Protein AF-A0A960UXA4-F1 (afdb_monomer_lite)

Sequence (296 aa):
YPNSVAMPAALREYILNETVVWIVPMVNPDGLHKFWYTSGYLGRKNANGVDLNRNYPFYWKSGNEMASSGSSSSYKYRGPEPASEPETKAMMQLAKEQRFLFSVSFHTYATRVLFPYTPDGAANPYPDPAVFLARRMAAPGTSYRTTRQYEAARKLYSVDGTDQDWLYHEFGTMAFIVEGSMSTPSYEDALKSVAGMRPVILEGLRAIKEGPRLRLRVEDARGGPLGNARITVLSRTSYEGEKWPVTDEFGEADLFLAPEEEVIGEIQAPGFETVRFRLECSSVCVRRFQLTPIPR

Foldseek 3Di:
DVQQDDQDPVLVCCCVPPHDDDDDPDLAVQLVCCCVPPHVVTRCAHPQQARQQQQADFCRPVVPVVAADCDSPDNRNRDPHRPPDPSNVVLVVVCVQPLAQEEEDEAEADLEKAADDQAPPDDAKPVHLLQVLRQQLQQQAAQPPPRDGYHYDNDPHRHHRGPRHCSCQERVHSYIYGYFNDDPDDPVNVVSSCSRNVSSVSRSSVDVQWAPKEKEFEAAPVRQGAWQWAKAQPLMDDDRNGRYHTHHNRNIDMHGDDAQDWGFMWIGGPQWDIDTDTDTGNTYDYDYHYTYGDDD

Radius of gyration: 20.31 Å; chains: 1; bounding box: 62×37×55 Å

Secondary structure (DSSP, 8-state):
-TTSPPPPHHHHHHHHHH------S-S-HHHHHHHHHT-TT--SS-TTS--GGG-SSTTTT-S-TTT-BS-TTSTTB--SSTT-SHHHHHHHHHHHHH--SEEEEEEESS-EEE-S--SSS----BS-HHHHHHHHHHTT-B-TTT-PBPEEES-SS---S-HHHHHHHHH--EEEEEEES-SS--HHHHHHHHHHHHHHHHHHHHHHHH-SEEEEEEEETTS-B-TT-EEEETTSB-SS-----B--TTSEEEEE--TT-EEEEEEE-TTBPPEEEEEE-SSEEEEEEEEPBPP-

pLDDT: mean 93.63, std 6.63, range [43.28, 98.88]

Structure (mmCIF, N/CA/C/O backbone):
data_AF-A0A960UXA4-F1
#
_entry.id   AF-A0A960UXA4-F1
#
loop_
_atom_site.group_PDB
_atom_site.id
_atom_site.type_symbol
_atom_site.label_atom_id
_atom_site.label_alt_id
_atom_site.label_comp_id
_atom_site.label_asym_id
_atom_site.label_entity_id
_atom_site.label_seq_id
_atom_site.pdbx_PDB_ins_code
_atom_site.Cartn_x
_atom_site.Cartn_y
_atom_site.Cartn_z
_atom_site.occupancy
_atom_site.B_iso_or_equiv
_atom_site.auth_seq_id
_atom_site.auth_comp_id
_atom_site.auth_asym_id
_atom_site.auth_atom_id
_atom_site.pdbx_PDB_model_num
ATOM 1 N N . TYR A 1 1 ? 23.722 -16.051 -2.317 1.00 50.47 1 TYR A N 1
ATOM 2 C CA . TYR A 1 1 ? 24.477 -14.783 -2.356 1.00 50.47 1 TYR A CA 1
ATOM 3 C C . TYR A 1 1 ? 25.091 -14.546 -0.990 1.00 50.47 1 TYR A C 1
ATOM 5 O O . TYR A 1 1 ? 24.332 -14.309 -0.059 1.00 50.47 1 TYR A O 1
ATOM 13 N N . PRO A 1 2 ? 26.420 -14.656 -0.851 1.00 43.28 2 PRO A N 1
ATOM 14 C CA . PRO A 1 2 ? 27.101 -14.701 0.450 1.00 43.28 2 PRO A CA 1
ATOM 15 C C . PRO A 1 2 ? 26.861 -13.477 1.351 1.00 43.28 2 PRO A C 1
ATOM 17 O O . PRO A 1 2 ? 26.934 -13.601 2.564 1.00 43.28 2 PRO A O 1
ATOM 20 N N . ASN A 1 3 ? 26.503 -12.327 0.765 1.00 54.41 3 ASN A N 1
ATOM 21 C CA . ASN A 1 3 ? 26.331 -11.056 1.484 1.00 54.41 3 ASN A CA 1
ATOM 22 C C . ASN A 1 3 ? 24.868 -10.619 1.641 1.00 54.41 3 ASN A C 1
ATOM 24 O O . ASN A 1 3 ? 24.602 -9.508 2.093 1.00 54.41 3 ASN A O 1
ATOM 28 N N . SER A 1 4 ? 23.897 -11.435 1.220 1.00 60.78 4 SER A N 1
ATOM 29 C CA . SER A 1 4 ? 22.498 -11.046 1.375 1.00 60.78 4 SER A CA 1
ATOM 30 C C . SER A 1 4 ? 22.086 -11.205 2.834 1.00 60.78 4 SER A C 1
ATOM 32 O O . SER A 1 4 ? 22.163 -12.321 3.348 1.00 60.78 4 SER A O 1
ATOM 34 N N . VAL A 1 5 ? 21.628 -10.121 3.470 1.00 73.81 5 VAL A N 1
ATOM 35 C CA . VAL A 1 5 ? 21.152 -10.142 4.860 1.00 73.81 5 VAL A CA 1
ATOM 36 C C . VAL A 1 5 ? 20.133 -11.267 5.025 1.00 73.81 5 VAL A C 1
ATOM 38 O O . VAL A 1 5 ? 19.099 -11.300 4.347 1.00 73.81 5 VAL A O 1
ATOM 41 N N . ALA A 1 6 ? 20.478 -12.233 5.874 1.00 82.81 6 ALA A N 1
ATOM 42 C CA . ALA A 1 6 ? 19.574 -13.304 6.243 1.00 82.81 6 ALA A CA 1
ATOM 43 C C . ALA A 1 6 ? 18.443 -12.724 7.093 1.00 82.81 6 ALA A C 1
ATOM 45 O O . ALA A 1 6 ? 18.651 -11.810 7.892 1.00 82.81 6 ALA A O 1
ATOM 46 N N . MET A 1 7 ? 17.240 -13.267 6.930 1.00 88.94 7 MET A N 1
ATOM 47 C CA . MET A 1 7 ? 16.129 -12.925 7.808 1.00 88.94 7 MET A CA 1
ATOM 48 C C . MET A 1 7 ? 16.478 -13.350 9.246 1.00 88.94 7 MET A C 1
ATOM 50 O O . MET A 1 7 ? 16.819 -14.520 9.450 1.00 88.94 7 MET A O 1
ATOM 54 N N . PRO A 1 8 ? 16.398 -12.445 10.241 1.00 90.38 8 PRO A N 1
ATOM 55 C CA . PRO A 1 8 ? 16.619 -12.806 11.639 1.00 90.38 8 PRO A CA 1
ATOM 56 C C . PRO A 1 8 ? 15.663 -13.918 12.087 1.00 90.38 8 PRO A C 1
ATOM 58 O O . PRO A 1 8 ? 14.491 -13.903 11.710 1.00 90.38 8 PRO A O 1
ATOM 61 N N . ALA A 1 9 ? 16.132 -14.849 12.925 1.00 92.81 9 ALA A N 1
ATOM 62 C CA . ALA A 1 9 ? 15.335 -16.002 13.363 1.00 92.81 9 ALA A CA 1
ATOM 63 C C . ALA A 1 9 ? 13.998 -15.591 14.006 1.00 92.81 9 ALA A C 1
ATOM 65 O O . ALA A 1 9 ? 12.956 -16.085 13.593 1.00 92.81 9 ALA A O 1
ATOM 66 N N . ALA A 1 10 ? 14.017 -14.602 14.905 1.00 92.69 10 ALA A N 1
ATOM 67 C CA . ALA A 1 10 ? 12.808 -14.088 15.551 1.00 92.69 10 ALA A CA 1
ATOM 68 C C . ALA A 1 10 ? 11.810 -13.442 14.569 1.00 92.69 10 ALA A C 1
ATOM 70 O O . ALA A 1 10 ? 10.603 -13.483 14.792 1.00 92.69 10 ALA A O 1
ATOM 71 N N . LEU A 1 11 ? 12.294 -12.832 13.478 1.00 94.56 11 LEU A N 1
ATOM 72 C CA . LEU A 1 11 ? 11.412 -12.293 12.437 1.00 94.56 11 LEU A CA 1
ATOM 73 C C . LEU A 1 11 ? 10.822 -13.425 11.590 1.00 94.56 11 LEU A C 1
ATOM 75 O O . LEU A 1 11 ? 9.640 -13.395 11.269 1.00 94.56 11 LEU A O 1
ATOM 79 N N . ARG A 1 12 ? 11.628 -14.442 11.270 1.00 94.50 12 ARG A N 1
ATOM 80 C CA . ARG A 1 12 ? 11.172 -15.639 10.558 1.00 94.50 12 ARG A CA 1
ATOM 81 C C . ARG A 1 12 ? 10.092 -16.382 11.343 1.00 94.50 12 ARG A C 1
ATOM 83 O O . ARG A 1 12 ? 9.083 -16.747 10.761 1.00 94.50 12 ARG A O 1
ATOM 90 N N . GLU A 1 13 ? 10.295 -16.595 12.639 1.00 95.69 13 GLU A N 1
ATOM 91 C CA . GLU A 1 13 ? 9.321 -17.256 13.515 1.00 95.69 13 GLU A CA 1
ATOM 92 C C . GLU A 1 13 ? 8.010 -16.474 13.589 1.00 95.69 13 GLU A C 1
ATOM 94 O O . GLU A 1 13 ? 6.950 -17.058 13.399 1.00 95.69 13 GLU A O 1
ATOM 99 N N . TYR A 1 14 ? 8.079 -15.151 13.753 1.00 94.25 14 TYR A N 1
ATOM 100 C CA . TYR A 1 14 ? 6.897 -14.289 13.711 1.00 94.25 14 TYR A CA 1
ATOM 101 C C . TYR A 1 14 ? 6.133 -14.399 12.383 1.00 94.25 14 TYR A C 1
ATOM 103 O O . TYR A 1 14 ? 4.913 -14.539 12.372 1.00 94.25 14 TYR A O 1
ATOM 111 N N . ILE A 1 15 ? 6.844 -14.373 11.253 1.00 94.06 15 ILE A N 1
ATOM 112 C CA . ILE A 1 15 ? 6.213 -14.485 9.933 1.00 94.06 15 ILE A CA 1
ATOM 113 C C . ILE A 1 15 ? 5.535 -15.848 9.759 1.00 94.06 15 ILE A C 1
ATOM 115 O O . ILE A 1 15 ? 4.434 -15.907 9.227 1.00 94.06 15 ILE A O 1
ATOM 119 N N . LEU A 1 16 ? 6.180 -16.933 10.192 1.00 94.50 16 LEU A N 1
ATOM 120 C CA . LEU A 1 16 ? 5.656 -18.287 10.004 1.00 94.50 16 LEU A CA 1
ATOM 121 C C . LEU A 1 16 ? 4.522 -18.640 10.973 1.00 94.50 16 LEU A C 1
ATOM 123 O O . LEU A 1 16 ? 3.649 -19.419 10.603 1.00 94.50 16 LEU A O 1
ATOM 127 N N . ASN A 1 17 ? 4.538 -18.092 12.191 1.00 95.81 17 ASN A N 1
ATOM 128 C CA . ASN A 1 17 ? 3.620 -18.501 13.257 1.00 95.81 17 ASN A CA 1
ATOM 129 C C . ASN A 1 17 ? 2.511 -17.479 13.550 1.00 95.81 17 ASN A C 1
ATOM 131 O O . ASN A 1 17 ? 1.472 -17.860 14.078 1.00 95.81 17 ASN A O 1
ATOM 135 N N . GLU A 1 18 ? 2.721 -16.194 13.249 1.00 93.44 18 GLU A N 1
ATOM 136 C CA . GLU A 1 18 ? 1.837 -15.100 13.693 1.00 93.44 18 GLU A CA 1
ATOM 137 C C . GLU A 1 18 ? 1.379 -14.172 12.557 1.00 93.44 18 GLU A C 1
ATOM 139 O O . GLU A 1 18 ? 0.670 -13.194 12.804 1.00 93.44 18 GLU A O 1
ATOM 144 N N . THR A 1 19 ? 1.782 -14.442 11.312 1.00 93.12 19 THR A N 1
ATOM 145 C CA . THR A 1 19 ? 1.469 -13.593 10.155 1.00 93.12 19 THR A CA 1
ATOM 146 C C . THR A 1 19 ? 0.878 -14.415 9.017 1.00 93.12 19 THR A C 1
ATOM 148 O O . THR A 1 19 ? 1.377 -15.485 8.685 1.00 93.12 19 THR A O 1
ATOM 151 N N . VAL A 1 20 ? -0.147 -13.877 8.356 1.00 94.25 20 VAL A N 1
ATOM 152 C CA . VAL A 1 20 ? -0.608 -14.390 7.062 1.00 94.25 20 VAL A CA 1
ATOM 153 C C . VAL A 1 20 ? 0.077 -13.587 5.962 1.00 94.25 20 VAL A C 1
ATOM 155 O O . VAL A 1 20 ? -0.058 -12.365 5.903 1.00 94.25 20 VAL A O 1
ATOM 158 N N . VAL A 1 21 ? 0.827 -14.266 5.093 1.00 95.19 21 VAL A N 1
ATOM 159 C CA . VAL A 1 21 ? 1.553 -13.629 3.987 1.00 95.19 21 VAL A CA 1
ATOM 160 C C . VAL A 1 21 ? 0.968 -14.073 2.657 1.00 95.19 21 VAL A C 1
ATOM 162 O O . VAL A 1 21 ? 0.991 -15.255 2.320 1.00 95.19 21 VAL A O 1
ATOM 165 N N . TRP A 1 22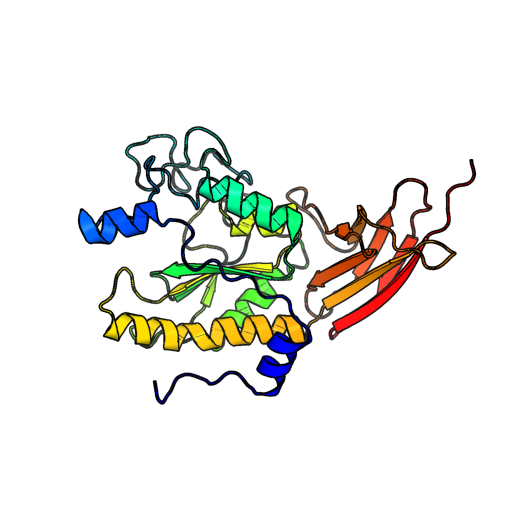 ? 0.513 -13.100 1.874 1.00 97.44 22 TRP A N 1
ATOM 166 C CA . TRP A 1 22 ? 0.088 -13.301 0.496 1.00 97.44 22 TRP A CA 1
ATOM 167 C C . TRP A 1 22 ? 1.203 -12.872 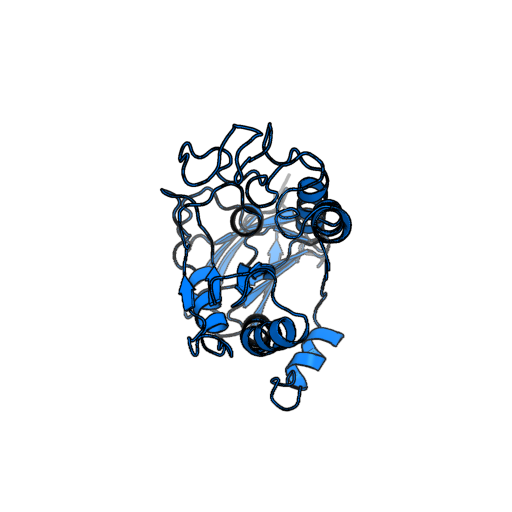-0.454 1.00 97.44 22 TRP A C 1
ATOM 169 O O . TRP A 1 22 ? 1.725 -11.764 -0.354 1.00 97.44 22 TRP A O 1
ATOM 179 N N . ILE A 1 23 ? 1.574 -13.756 -1.381 1.00 97.06 23 ILE A N 1
ATOM 180 C CA . ILE A 1 23 ? 2.577 -13.477 -2.411 1.00 97.06 23 ILE A CA 1
ATOM 181 C C . ILE A 1 23 ? 1.902 -13.644 -3.767 1.00 97.06 23 ILE A C 1
ATOM 183 O O . ILE A 1 23 ? 1.494 -14.747 -4.120 1.00 97.06 23 ILE A O 1
ATOM 187 N N . VAL A 1 24 ? 1.823 -12.555 -4.533 1.00 98.00 24 VAL A N 1
ATOM 188 C CA . VAL A 1 24 ? 1.403 -12.570 -5.939 1.00 98.00 24 VAL A CA 1
ATOM 189 C C . VAL A 1 24 ? 2.660 -12.371 -6.790 1.00 98.00 24 VAL A C 1
ATOM 191 O O . VAL A 1 24 ? 3.133 -11.242 -6.911 1.00 98.00 24 VAL A O 1
ATOM 194 N N . PRO A 1 25 ? 3.262 -13.442 -7.348 1.00 96.06 25 PRO A N 1
ATOM 195 C CA . PRO A 1 25 ? 4.574 -13.340 -7.992 1.00 96.06 25 PRO A CA 1
ATOM 196 C C . PRO A 1 25 ? 4.580 -12.453 -9.242 1.00 96.06 25 PRO A C 1
ATOM 198 O O . PRO A 1 25 ? 5.606 -11.871 -9.584 1.00 96.06 25 PRO A O 1
ATOM 201 N N . MET A 1 26 ? 3.446 -12.380 -9.941 1.00 96.75 26 MET A N 1
ATOM 202 C CA . MET A 1 26 ? 3.296 -11.626 -11.177 1.00 96.75 26 MET A CA 1
ATOM 203 C C . MET A 1 26 ? 1.841 -11.191 -11.350 1.00 96.75 26 MET A C 1
ATOM 205 O O . MET A 1 26 ? 0.973 -12.028 -11.579 1.00 96.75 26 MET A O 1
ATOM 209 N N . VAL A 1 27 ? 1.590 -9.883 -11.264 1.00 97.94 27 VAL A N 1
ATOM 210 C CA . VAL A 1 27 ? 0.258 -9.295 -11.499 1.00 97.94 27 VAL A CA 1
ATOM 211 C C . VAL A 1 27 ? -0.045 -9.190 -12.997 1.00 97.94 27 VAL A C 1
ATOM 213 O O . VAL A 1 27 ? -1.194 -9.338 -13.386 1.00 97.94 27 VAL A O 1
ATOM 216 N N . ASN A 1 28 ? 0.974 -8.982 -13.843 1.00 98.19 28 ASN A N 1
ATOM 217 C CA . ASN A 1 28 ? 0.826 -8.808 -15.294 1.00 98.19 28 ASN A CA 1
ATOM 218 C C . ASN A 1 28 ? 1.504 -9.951 -16.086 1.00 98.19 28 ASN A C 1
ATOM 220 O O . ASN A 1 28 ? 2.557 -9.735 -16.703 1.00 98.19 28 ASN A O 1
ATOM 224 N N . PRO A 1 29 ? 0.952 -11.181 -16.066 1.00 97.94 29 PRO A N 1
ATOM 225 C CA . PRO A 1 29 ? 1.539 -12.311 -16.786 1.00 97.94 29 PRO A CA 1
ATOM 226 C C . PRO A 1 29 ? 1.542 -12.103 -18.309 1.00 97.94 29 PRO A C 1
ATOM 228 O O . PRO A 1 29 ? 2.496 -12.505 -18.975 1.00 97.94 29 PRO A O 1
ATOM 231 N N . ASP A 1 30 ? 0.544 -11.409 -18.862 1.00 98.19 30 ASP A N 1
ATOM 232 C CA . ASP A 1 30 ? 0.450 -11.137 -20.302 1.00 98.19 30 ASP A CA 1
ATOM 233 C C . ASP A 1 30 ? 1.520 -10.145 -20.773 1.00 98.19 30 ASP A C 1
ATOM 235 O O . ASP A 1 30 ? 2.128 -10.311 -21.836 1.00 98.19 30 ASP A O 1
ATOM 239 N N . GLY A 1 31 ? 1.802 -9.125 -19.961 1.00 97.25 31 GLY A N 1
ATOM 240 C CA . GLY A 1 31 ? 2.926 -8.222 -20.174 1.00 97.25 31 GLY A CA 1
ATOM 241 C C . GLY A 1 31 ? 4.260 -8.965 -20.123 1.00 97.25 31 GLY A C 1
ATOM 242 O O . GLY A 1 31 ? 5.080 -8.809 -21.030 1.00 97.25 31 GLY A O 1
ATOM 243 N N . LEU A 1 32 ? 4.453 -9.837 -19.129 1.00 95.81 32 LEU A N 1
ATOM 244 C CA . LEU A 1 32 ? 5.651 -10.675 -19.033 1.00 95.81 32 LEU A CA 1
ATOM 245 C C . LEU A 1 32 ? 5.821 -11.567 -20.274 1.00 95.81 32 LEU A C 1
ATOM 247 O O . LEU A 1 32 ? 6.920 -11.666 -20.817 1.00 95.81 32 LEU A O 1
ATOM 251 N N . HIS A 1 33 ? 4.741 -12.178 -20.766 1.00 97.19 33 HIS A N 1
ATOM 252 C CA . HIS A 1 33 ? 4.768 -12.975 -21.991 1.00 97.19 33 HIS A CA 1
ATOM 253 C C . HIS A 1 33 ? 5.191 -12.131 -23.208 1.00 97.19 33 HIS A C 1
ATOM 255 O O . HIS A 1 33 ? 6.090 -12.525 -23.952 1.00 97.19 33 HIS A O 1
ATOM 261 N N . LYS A 1 34 ? 4.620 -10.930 -23.389 1.00 95.94 34 LYS A N 1
ATOM 262 C CA . LYS A 1 34 ? 5.028 -10.006 -24.468 1.00 95.94 34 LYS A CA 1
ATOM 263 C C . LYS A 1 34 ? 6.503 -9.597 -24.365 1.00 95.94 34 LYS A C 1
ATOM 265 O O . LYS A 1 34 ? 7.169 -9.487 -25.395 1.00 95.94 34 LYS A O 1
ATOM 270 N N . PHE A 1 35 ? 7.019 -9.393 -23.153 1.00 94.50 35 PHE A N 1
ATOM 271 C CA . PHE A 1 35 ? 8.434 -9.079 -22.935 1.00 94.50 35 PHE A CA 1
ATOM 272 C C . PHE A 1 35 ? 9.350 -10.192 -23.472 1.00 94.50 35 PHE A C 1
ATOM 274 O O . PHE A 1 35 ? 10.271 -9.913 -24.238 1.00 94.50 35 PHE A O 1
ATOM 281 N N . TRP A 1 36 ? 9.073 -11.454 -23.123 1.00 94.25 36 TRP A N 1
ATOM 282 C CA . TRP A 1 36 ? 9.929 -12.588 -23.496 1.00 94.25 36 TRP A CA 1
ATOM 283 C C . TRP A 1 36 ? 9.795 -13.023 -24.953 1.00 94.25 36 TRP A C 1
ATOM 285 O O . TRP A 1 36 ? 10.793 -13.379 -25.575 1.00 94.25 36 TRP A O 1
ATOM 295 N N . TYR A 1 37 ? 8.576 -13.010 -25.492 1.00 96.88 37 TYR A N 1
ATOM 296 C CA . TYR A 1 37 ? 8.277 -13.652 -26.776 1.00 96.88 37 TYR A CA 1
ATOM 297 C C . TYR A 1 37 ? 7.982 -12.669 -27.911 1.00 96.88 37 TYR A C 1
ATOM 299 O O . TYR A 1 37 ? 7.775 -13.090 -29.046 1.00 96.88 37 TYR A O 1
ATOM 307 N N . THR A 1 38 ? 7.944 -11.363 -27.637 1.00 95.44 38 THR A N 1
ATOM 308 C CA . THR A 1 38 ? 7.736 -10.339 -28.673 1.00 95.44 38 THR A CA 1
ATOM 309 C C . THR A 1 38 ? 8.866 -9.321 -28.691 1.00 95.44 38 THR A C 1
ATOM 311 O O . THR A 1 38 ? 9.511 -9.144 -29.721 1.00 95.44 38 THR A O 1
ATOM 314 N N . SER A 1 39 ? 9.113 -8.626 -27.579 1.00 92.69 39 SER A N 1
ATOM 315 C CA . SER A 1 39 ? 10.187 -7.634 -27.496 1.00 92.69 39 SER A CA 1
ATOM 316 C C . SER A 1 39 ? 10.477 -7.245 -26.052 1.00 92.69 39 SER A C 1
ATOM 318 O O . SER A 1 39 ? 9.558 -6.884 -25.319 1.00 92.69 39 SER A O 1
ATOM 320 N N . GLY A 1 40 ? 11.762 -7.170 -25.689 1.00 87.94 40 GLY A N 1
ATOM 321 C CA . GLY A 1 40 ? 12.210 -6.676 -24.382 1.00 87.94 40 GLY A CA 1
ATOM 322 C C . GLY A 1 40 ? 11.887 -5.197 -24.101 1.00 87.94 40 GLY A C 1
ATOM 323 O O . GLY A 1 40 ? 12.112 -4.719 -22.995 1.00 87.94 40 GLY A O 1
ATOM 324 N N . TYR A 1 41 ? 11.352 -4.463 -25.083 1.00 86.75 41 TYR A N 1
ATOM 325 C CA . TYR A 1 41 ? 10.834 -3.100 -24.906 1.00 86.75 41 TYR A CA 1
ATOM 326 C C . TYR A 1 41 ? 9.332 -3.058 -24.572 1.00 86.75 41 TYR A C 1
ATOM 328 O O . TYR A 1 41 ? 8.783 -1.988 -24.305 1.00 86.75 41 TYR A O 1
ATOM 336 N N . LEU A 1 42 ? 8.654 -4.207 -24.604 1.00 90.81 42 LEU A N 1
ATOM 337 C CA . LEU A 1 42 ? 7.248 -4.364 -24.240 1.00 90.81 42 LEU A CA 1
ATOM 338 C C . LEU A 1 42 ? 7.115 -4.985 -22.844 1.00 90.81 42 LEU A C 1
ATOM 340 O O . LEU A 1 42 ? 8.092 -5.349 -22.204 1.00 90.81 42 LEU A O 1
ATOM 344 N N . GLY A 1 43 ? 5.879 -5.093 -22.362 1.00 92.94 43 GLY A N 1
ATOM 345 C CA . GLY A 1 43 ? 5.555 -5.851 -21.153 1.00 92.94 43 GLY A CA 1
ATOM 346 C C . GLY A 1 43 ? 5.233 -5.033 -19.909 1.00 92.94 43 GLY A C 1
ATOM 347 O O . GLY A 1 43 ? 4.729 -5.589 -18.940 1.00 92.94 43 GLY A O 1
ATOM 348 N N . ARG A 1 44 ? 5.407 -3.704 -19.947 1.00 95.06 44 ARG A N 1
ATOM 349 C CA . ARG A 1 44 ? 4.853 -2.829 -18.899 1.00 95.06 44 ARG A CA 1
ATOM 350 C C . ARG A 1 44 ? 3.329 -2.914 -18.836 1.00 95.06 44 ARG A C 1
ATOM 352 O O . ARG A 1 44 ? 2.757 -3.015 -17.758 1.00 95.06 44 ARG A O 1
ATOM 359 N N . LYS A 1 45 ? 2.690 -2.784 -19.997 1.00 97.06 45 LYS A N 1
ATOM 360 C CA . LYS A 1 45 ? 1.232 -2.718 -20.130 1.00 97.06 45 LYS A CA 1
ATOM 361 C C . LYS A 1 45 ? 0.660 -4.128 -20.257 1.00 97.06 45 LYS A C 1
ATOM 363 O O . LYS A 1 45 ? 1.374 -5.030 -20.702 1.00 97.06 45 LYS A O 1
ATOM 368 N N . ASN A 1 46 ? -0.592 -4.324 -19.867 1.00 98.12 46 ASN A N 1
ATOM 369 C CA . ASN A 1 46 ? -1.241 -5.632 -19.947 1.00 98.12 46 ASN A CA 1
ATOM 370 C C . ASN A 1 46 ? -1.642 -6.008 -21.392 1.00 98.12 46 ASN A C 1
ATOM 372 O O . ASN A 1 46 ? -1.219 -5.372 -22.373 1.00 98.12 46 ASN A O 1
ATOM 376 N N . ALA A 1 47 ? -2.448 -7.062 -21.553 1.00 97.44 47 ALA A N 1
ATOM 377 C CA . ALA A 1 47 ? -2.893 -7.542 -22.863 1.00 97.44 47 ALA A CA 1
ATOM 378 C C . ALA A 1 47 ? -3.583 -6.443 -23.692 1.00 97.44 47 ALA A C 1
ATOM 380 O O . ALA A 1 47 ? -3.246 -6.280 -24.869 1.00 97.44 47 ALA A O 1
ATOM 381 N N . ASN A 1 48 ? -4.429 -5.638 -23.039 1.00 97.50 48 ASN A N 1
ATOM 382 C CA . ASN A 1 48 ? -5.205 -4.534 -23.616 1.00 97.50 48 ASN A CA 1
ATOM 383 C C . ASN A 1 48 ? -4.398 -3.237 -23.785 1.00 97.50 48 ASN A C 1
ATOM 385 O O . ASN A 1 48 ? -4.907 -2.230 -24.275 1.00 97.50 48 ASN A O 1
ATOM 389 N N . GLY A 1 49 ? -3.122 -3.242 -23.392 1.00 97.31 49 GLY A N 1
ATOM 390 C CA . GLY A 1 49 ? -2.253 -2.080 -23.504 1.00 97.31 49 GLY A CA 1
ATOM 391 C C . GLY A 1 49 ? -2.498 -1.020 -22.432 1.00 97.31 49 GLY A C 1
ATOM 392 O O . GLY A 1 49 ? -2.066 0.115 -22.641 1.00 97.31 49 GLY A O 1
ATOM 393 N N . VAL A 1 50 ? -3.124 -1.380 -21.307 1.00 98.62 50 VAL A N 1
ATOM 394 C CA . VAL A 1 50 ? -3.326 -0.525 -20.127 1.00 98.62 50 VAL A CA 1
ATOM 395 C C . VAL A 1 50 ? -2.143 -0.640 -19.165 1.00 98.62 50 VAL A C 1
ATOM 397 O O . VAL A 1 50 ? -1.593 -1.721 -18.950 1.00 98.62 50 VAL A O 1
ATOM 400 N N . ASP A 1 51 ? -1.724 0.491 -18.602 1.00 98.19 51 ASP A N 1
ATOM 401 C CA . ASP A 1 51 ? -0.793 0.541 -17.477 1.00 98.19 51 ASP A CA 1
ATOM 402 C C . ASP A 1 51 ? -1.565 0.254 -16.183 1.00 98.19 51 ASP A C 1
ATOM 404 O O . ASP A 1 51 ? -2.331 1.096 -15.710 1.00 98.19 51 ASP A O 1
ATOM 408 N N . LEU A 1 52 ? -1.383 -0.944 -15.617 1.00 98.62 52 LEU A N 1
ATOM 409 C CA . LEU A 1 52 ? -2.125 -1.384 -14.430 1.00 98.62 52 LEU A CA 1
ATOM 410 C C . LEU A 1 52 ? -1.901 -0.460 -13.225 1.00 98.62 52 LEU A C 1
ATOM 412 O O . LEU A 1 52 ? -2.827 -0.240 -12.449 1.00 98.62 52 LEU A O 1
ATOM 416 N N . ASN A 1 53 ? -0.722 0.165 -13.116 1.00 97.88 53 ASN A N 1
ATOM 417 C CA . ASN A 1 53 ? -0.428 1.132 -12.057 1.00 97.88 53 ASN A CA 1
ATOM 418 C C . ASN A 1 53 ? -0.906 2.558 -12.403 1.00 97.88 53 ASN A C 1
ATOM 420 O O . ASN A 1 53 ? -0.322 3.539 -11.946 1.00 97.88 53 ASN A O 1
ATOM 424 N N . ARG A 1 54 ? -1.896 2.678 -13.294 1.00 98.31 54 ARG A N 1
ATOM 425 C CA . ARG A 1 54 ? -2.726 3.869 -13.550 1.00 98.31 54 ARG A CA 1
ATOM 426 C C . ARG A 1 54 ? -4.219 3.536 -13.546 1.00 98.31 54 ARG A C 1
ATOM 428 O O . ARG A 1 54 ? -5.035 4.399 -13.857 1.00 98.31 54 ARG A O 1
ATOM 435 N N . ASN A 1 55 ? -4.578 2.281 -13.279 1.00 98.69 55 ASN A N 1
ATOM 436 C CA . ASN A 1 55 ? -5.927 1.769 -13.474 1.00 98.69 55 ASN A CA 1
ATOM 437 C C . ASN A 1 55 ? -6.733 1.691 -12.171 1.00 98.69 55 ASN A C 1
ATOM 439 O O . ASN A 1 55 ? -7.898 1.334 -12.221 1.00 98.69 55 ASN A O 1
ATOM 443 N N . TYR A 1 56 ? -6.180 2.037 -11.008 1.00 98.69 56 TYR A N 1
ATOM 444 C CA . TYR A 1 56 ? -6.929 1.987 -9.747 1.00 98.69 56 TYR A CA 1
ATOM 445 C C . TYR A 1 56 ? -7.850 3.206 -9.571 1.00 98.69 56 TYR A C 1
ATOM 447 O O . TYR A 1 56 ? -7.574 4.256 -10.147 1.00 98.69 56 TYR A O 1
ATOM 455 N N . PRO A 1 57 ? -8.940 3.109 -8.780 1.00 97.94 57 PRO A N 1
ATOM 456 C CA . PRO A 1 57 ? -9.959 4.163 -8.723 1.00 97.94 57 PRO A CA 1
ATOM 457 C C . PRO A 1 57 ? -9.532 5.470 -8.051 1.00 97.94 57 PRO A C 1
ATOM 459 O O . PRO A 1 57 ? -10.063 6.527 -8.390 1.00 97.94 57 PRO A O 1
ATOM 462 N N . PHE A 1 58 ? -8.609 5.419 -7.088 1.00 97.25 58 PHE A N 1
ATOM 463 C CA . PHE A 1 58 ? -8.233 6.607 -6.326 1.00 97.25 58 PHE A CA 1
ATOM 464 C C . PHE A 1 58 ? -7.516 7.630 -7.218 1.00 97.25 58 PHE A C 1
ATOM 466 O O . PHE A 1 58 ? -6.504 7.320 -7.852 1.00 97.25 58 PHE A O 1
ATOM 473 N N . TYR A 1 59 ? -8.066 8.848 -7.279 1.00 96.50 59 TYR A N 1
ATOM 474 C CA . TYR A 1 59 ? -7.592 9.941 -8.139 1.00 96.50 59 TYR A CA 1
ATOM 475 C C . TYR A 1 59 ? -7.519 9.610 -9.639 1.00 96.50 59 TYR A C 1
ATOM 477 O O . TYR A 1 59 ? -6.884 10.346 -10.396 1.00 96.50 59 TYR A O 1
ATOM 485 N N . TRP A 1 60 ? -8.169 8.534 -10.102 1.00 96.88 60 TRP A N 1
ATOM 486 C CA . TRP A 1 60 ? -8.124 8.136 -11.507 1.00 96.88 60 TRP A CA 1
ATOM 487 C C . TRP A 1 60 ? -8.555 9.291 -12.414 1.00 96.88 60 TRP A C 1
ATOM 489 O O . TRP A 1 60 ? -9.637 9.851 -12.235 1.00 96.88 60 TRP A O 1
ATOM 499 N N . LYS A 1 61 ? -7.712 9.635 -13.399 1.00 95.38 61 LYS A N 1
ATOM 500 C CA . LYS A 1 61 ? -7.907 10.802 -14.276 1.00 95.38 61 LYS A CA 1
ATOM 501 C C . LYS A 1 61 ? -7.947 12.108 -13.466 1.00 95.38 61 LYS A C 1
ATOM 503 O O . LYS A 1 61 ? -8.865 12.913 -13.598 1.00 95.38 61 LYS A O 1
ATOM 508 N N . SER A 1 62 ? -6.885 12.354 -12.702 1.00 92.25 62 SER A N 1
ATOM 509 C CA . SER A 1 62 ? -6.677 13.563 -11.881 1.00 92.25 62 SER A CA 1
ATOM 510 C C . SER A 1 62 ? -6.662 14.889 -12.665 1.00 92.25 62 SER A C 1
ATOM 512 O O . SER A 1 62 ? -6.609 15.964 -12.074 1.00 92.25 62 SER A O 1
ATOM 514 N N . GLY A 1 63 ? -6.657 14.833 -14.001 1.00 87.00 63 GLY A N 1
ATOM 515 C CA . GLY A 1 63 ? -6.482 15.988 -14.886 1.00 87.00 63 GLY A CA 1
ATOM 516 C C . GLY A 1 63 ? -5.017 16.364 -15.124 1.00 87.00 63 GLY A C 1
ATOM 517 O O . GLY A 1 63 ? -4.733 17.218 -15.961 1.00 87.00 63 GLY A O 1
ATOM 518 N N . ASN A 1 64 ? -4.074 15.699 -14.449 1.00 90.25 64 ASN A N 1
ATOM 519 C CA . ASN A 1 64 ? -2.649 15.854 -14.705 1.00 90.25 64 ASN A CA 1
ATOM 520 C C . ASN A 1 64 ? -2.191 14.888 -15.810 1.00 90.25 64 ASN A C 1
ATOM 522 O O . ASN A 1 64 ? -1.967 13.703 -15.570 1.00 90.25 64 ASN A O 1
ATOM 526 N N . GLU A 1 65 ? -1.992 15.394 -17.026 1.00 86.25 65 GLU A N 1
ATOM 527 C CA . GLU A 1 65 ? -1.533 14.578 -18.163 1.00 86.25 65 GLU A CA 1
ATOM 528 C C . GLU A 1 65 ? -0.093 14.042 -17.999 1.00 86.25 65 GLU A C 1
ATOM 530 O O . GLU A 1 65 ? 0.311 13.107 -18.695 1.00 86.25 65 GLU A O 1
ATOM 535 N N . MET A 1 66 ? 0.697 14.563 -17.046 1.00 87.38 66 MET A N 1
ATOM 536 C CA . MET A 1 66 ? 1.969 13.930 -16.673 1.00 87.38 66 MET A CA 1
ATOM 537 C C . MET A 1 66 ? 1.767 12.658 -15.841 1.00 87.38 66 MET A C 1
ATOM 539 O O . MET A 1 66 ? 2.628 11.769 -15.896 1.00 87.38 66 MET A O 1
ATOM 543 N N . ALA A 1 67 ? 0.660 12.556 -15.101 1.00 93.69 67 ALA A N 1
ATOM 544 C CA . ALA A 1 67 ? 0.354 11.416 -14.244 1.00 93.69 67 ALA A CA 1
ATOM 545 C C . ALA A 1 67 ? -0.068 10.200 -15.071 1.00 93.69 67 ALA A C 1
ATOM 547 O O . ALA A 1 67 ? 0.598 9.157 -15.025 1.00 93.69 67 ALA A O 1
ATOM 548 N N . SER A 1 68 ? -1.082 10.369 -15.919 1.00 96.56 68 SER A N 1
ATOM 549 C CA . SER A 1 68 ? -1.536 9.363 -16.881 1.00 96.56 68 SER A CA 1
ATOM 550 C C . SER A 1 68 ? -2.213 9.983 -18.100 1.00 96.56 68 SER A C 1
ATOM 552 O O . SER A 1 68 ? -2.452 11.187 -18.144 1.00 96.56 68 SER A O 1
ATOM 554 N N . SER A 1 69 ? -2.532 9.157 -19.100 1.00 96.81 69 SER A N 1
ATOM 555 C CA . SER A 1 69 ? -3.148 9.596 -20.355 1.00 96.81 69 SER A CA 1
ATOM 556 C C . SER A 1 69 ? -4.365 8.753 -20.726 1.00 96.81 69 SER A C 1
ATOM 558 O O . SER A 1 69 ? -4.401 7.551 -20.474 1.00 96.81 69 SER A O 1
ATOM 560 N N . GLY A 1 70 ? -5.351 9.385 -21.368 1.00 95.81 70 GLY A N 1
ATOM 561 C CA . GLY A 1 70 ? -6.514 8.712 -21.955 1.00 95.81 70 GLY A CA 1
ATOM 562 C C . GLY A 1 70 ? -6.256 8.155 -23.358 1.00 95.81 70 GLY A C 1
ATOM 563 O O . GLY A 1 70 ? -7.110 7.463 -23.899 1.00 95.81 70 GLY A O 1
ATOM 564 N N . SER A 1 71 ? -5.094 8.442 -23.955 1.00 96.31 71 SER A N 1
ATOM 565 C CA . SER A 1 71 ? -4.725 7.900 -25.264 1.00 96.31 71 SER A CA 1
ATOM 566 C C . SER A 1 71 ? -4.200 6.471 -25.135 1.00 96.31 71 SER A C 1
ATOM 568 O O . SER A 1 71 ? -3.214 6.243 -24.429 1.00 96.31 71 SER A O 1
ATOM 570 N N . SER A 1 72 ? -4.791 5.524 -25.870 1.00 95.88 72 SER A N 1
ATOM 571 C CA . SER A 1 72 ? -4.383 4.108 -25.877 1.00 95.88 72 SER A CA 1
ATOM 572 C C . SER A 1 72 ? -2.953 3.879 -26.388 1.00 95.88 72 SER A C 1
ATOM 574 O O . SER A 1 72 ? -2.291 2.910 -26.003 1.00 95.88 72 SER A O 1
ATOM 576 N N . SER A 1 73 ? -2.429 4.805 -27.197 1.00 94.56 73 SER A N 1
ATOM 577 C CA . SER A 1 73 ? -1.039 4.783 -27.668 1.00 94.56 73 SER A CA 1
ATOM 578 C C . SER A 1 73 ? -0.026 5.217 -26.604 1.00 94.56 73 SER A C 1
ATOM 580 O O . SER A 1 73 ? 1.167 4.955 -26.753 1.00 94.56 73 SER A O 1
ATOM 582 N N . SER A 1 74 ? -0.470 5.851 -25.515 1.00 95.75 74 SER A N 1
ATOM 583 C CA . SER A 1 74 ? 0.424 6.319 -24.459 1.00 95.75 74 SER A CA 1
ATOM 584 C C . SER A 1 74 ? 1.056 5.156 -23.691 1.00 95.75 74 SER A C 1
ATOM 586 O O . SER A 1 74 ? 0.438 4.116 -23.434 1.00 95.75 74 SER A O 1
ATOM 588 N N . TYR A 1 75 ? 2.299 5.358 -23.253 1.00 92.94 75 TYR A N 1
ATOM 589 C CA . TYR A 1 75 ? 2.968 4.466 -22.303 1.00 92.94 75 TYR A CA 1
ATOM 590 C C . TYR A 1 75 ? 2.313 4.498 -20.911 1.00 92.94 75 TYR A C 1
ATOM 592 O O . TYR A 1 75 ? 2.455 3.549 -20.149 1.00 92.94 75 TYR A O 1
ATOM 600 N N . LYS A 1 76 ? 1.568 5.570 -20.603 1.00 95.62 76 LYS A N 1
ATOM 601 C CA . LYS A 1 76 ? 0.840 5.789 -19.342 1.00 95.62 76 LYS A CA 1
ATOM 602 C C . LYS A 1 76 ? -0.680 5.675 -19.534 1.00 95.62 76 LYS A C 1
ATOM 604 O O . LYS A 1 76 ? -1.434 6.420 -18.907 1.00 95.62 76 LYS A O 1
ATOM 609 N N . TYR A 1 77 ? -1.130 4.845 -20.478 1.00 97.75 77 TYR A N 1
ATOM 610 C CA . TYR A 1 77 ? -2.557 4.695 -20.764 1.00 97.75 77 TYR A CA 1
ATOM 611 C C . TYR A 1 77 ? -3.289 4.114 -19.548 1.00 97.75 77 TYR A C 1
ATOM 613 O O . TYR A 1 77 ? -3.017 2.983 -19.155 1.00 97.75 77 TYR A O 1
ATOM 621 N N . ARG A 1 78 ? -4.211 4.890 -18.966 1.00 98.06 78 ARG A N 1
ATOM 622 C CA . ARG A 1 78 ? -4.922 4.561 -17.712 1.00 98.06 78 ARG A CA 1
ATOM 623 C C . ARG A 1 78 ? -6.086 3.579 -17.855 1.00 98.06 78 ARG A C 1
ATOM 625 O O . ARG A 1 78 ? -6.691 3.209 -16.851 1.00 98.06 78 ARG A O 1
ATOM 632 N N . GLY A 1 79 ? -6.395 3.171 -19.083 1.00 98.12 79 GLY A N 1
ATOM 633 C CA . GLY A 1 79 ? -7.604 2.419 -19.413 1.00 98.12 79 GLY A CA 1
ATOM 634 C C . GLY A 1 79 ? -8.802 3.326 -19.725 1.00 98.12 79 GLY A C 1
ATOM 635 O O . GLY A 1 79 ? -8.691 4.554 -19.638 1.00 98.12 79 GLY A O 1
ATOM 636 N N . PRO A 1 80 ? -9.932 2.741 -20.157 1.00 97.75 80 PRO A N 1
ATOM 637 C CA . PRO A 1 80 ? -11.158 3.476 -20.475 1.00 97.75 80 PRO A CA 1
ATOM 638 C C . PRO A 1 80 ? -11.922 3.978 -19.238 1.00 97.75 80 PRO A C 1
ATOM 640 O O . PRO A 1 80 ? -12.609 4.993 -19.326 1.00 97.75 80 PRO A O 1
ATOM 643 N N . GLU A 1 81 ? -11.783 3.300 -18.099 1.00 98.44 81 GLU A N 1
ATOM 644 C CA . GLU A 1 81 ? -12.451 3.603 -16.827 1.00 98.44 81 GLU A CA 1
ATOM 645 C C . GLU A 1 81 ? -11.600 3.089 -15.647 1.00 98.44 81 GLU A C 1
ATOM 647 O O . GLU A 1 81 ? -10.716 2.250 -15.868 1.00 98.44 81 GLU A O 1
ATOM 652 N N . PRO A 1 82 ? -11.805 3.573 -14.405 1.00 98.38 82 PRO A N 1
ATOM 653 C CA . PRO A 1 82 ? -11.109 3.019 -13.251 1.00 98.38 82 PRO A CA 1
ATOM 654 C C . PRO A 1 82 ? -11.478 1.548 -13.055 1.00 98.38 82 PRO A C 1
ATOM 656 O O . PRO A 1 82 ? -12.637 1.156 -13.162 1.00 98.38 82 PRO A O 1
ATOM 659 N N . ALA A 1 83 ? -10.475 0.750 -12.717 1.00 98.56 83 ALA A N 1
ATOM 660 C CA . ALA A 1 83 ? -10.540 -0.692 -12.562 1.00 98.56 83 ALA A CA 1
ATOM 661 C C . ALA A 1 83 ? -11.129 -1.391 -13.793 1.00 98.56 83 ALA A C 1
ATOM 663 O O . ALA A 1 83 ? -11.904 -2.330 -13.645 1.00 98.56 83 ALA A O 1
ATOM 664 N N . SER A 1 84 ? -10.791 -0.939 -15.004 1.00 98.75 84 SER A N 1
ATOM 665 C CA . SER A 1 84 ? -11.230 -1.589 -16.244 1.00 98.75 84 SER A CA 1
ATOM 666 C C . SER A 1 84 ? -10.637 -2.990 -16.410 1.00 98.75 84 SER A C 1
ATOM 668 O O . SER A 1 84 ? -11.313 -3.886 -16.921 1.00 98.75 84 SER A O 1
ATOM 670 N N . GLU A 1 85 ? -9.405 -3.201 -15.939 1.00 98.81 85 GLU A N 1
ATOM 671 C CA . GLU A 1 85 ? -8.641 -4.412 -16.229 1.00 98.81 85 GLU A CA 1
ATOM 672 C C . GLU A 1 85 ? -8.922 -5.555 -15.241 1.00 98.81 85 GLU A C 1
ATOM 674 O O . GLU A 1 85 ? -9.096 -5.318 -14.038 1.00 98.81 85 GLU A O 1
ATOM 679 N N . PRO A 1 86 ? -8.955 -6.817 -15.715 1.00 98.75 86 PRO A N 1
ATOM 680 C CA . PRO A 1 86 ? -9.201 -7.971 -14.855 1.00 98.75 86 PRO A CA 1
ATOM 681 C C . PRO A 1 86 ? -8.128 -8.141 -13.772 1.00 98.75 86 PRO A C 1
ATOM 683 O O . PRO A 1 86 ? -8.463 -8.516 -12.650 1.00 98.75 86 PRO A O 1
ATOM 686 N N . GLU A 1 87 ? -6.865 -7.814 -14.056 1.00 98.81 87 GLU A N 1
ATOM 687 C CA . GLU A 1 87 ? -5.770 -7.890 -13.086 1.00 98.81 87 GLU A CA 1
ATOM 688 C C . GLU A 1 87 ? -5.969 -6.888 -11.940 1.00 98.81 87 GLU A C 1
ATOM 690 O O . GLU A 1 87 ? -5.857 -7.244 -10.765 1.00 98.81 87 GLU A O 1
ATOM 695 N N . THR A 1 88 ? -6.350 -5.648 -12.268 1.00 98.88 88 THR A N 1
ATOM 696 C CA . THR A 1 88 ? -6.681 -4.618 -11.274 1.00 98.88 88 THR A CA 1
ATOM 697 C C . THR A 1 88 ? -7.883 -5.042 -10.432 1.00 98.88 88 THR A C 1
ATOM 699 O O . THR A 1 88 ? -7.818 -4.977 -9.204 1.00 98.88 88 THR A O 1
ATOM 702 N N . LYS A 1 89 ? -8.953 -5.561 -11.054 1.00 98.81 89 LYS A N 1
ATOM 703 C CA . LYS A 1 89 ? -10.130 -6.083 -10.333 1.00 98.81 89 LYS A CA 1
ATOM 704 C C . LYS A 1 89 ? -9.766 -7.226 -9.382 1.00 98.81 89 LYS A C 1
ATOM 706 O O . LYS A 1 89 ? -10.242 -7.231 -8.249 1.00 98.81 89 LYS A O 1
ATOM 711 N N . ALA A 1 90 ? -8.912 -8.158 -9.808 1.00 98.69 90 ALA A N 1
ATOM 712 C CA . ALA A 1 90 ? -8.474 -9.284 -8.984 1.00 98.69 90 ALA A CA 1
ATOM 713 C C . ALA A 1 90 ? -7.692 -8.817 -7.746 1.00 98.69 90 ALA A C 1
ATOM 715 O O . ALA A 1 90 ? -8.001 -9.230 -6.628 1.00 98.69 90 ALA A O 1
ATOM 716 N N . MET A 1 91 ? -6.738 -7.897 -7.918 1.00 98.81 91 MET A N 1
ATOM 717 C CA . MET A 1 91 ? -5.975 -7.339 -6.796 1.00 98.81 91 MET A CA 1
ATOM 718 C C . MET A 1 91 ? -6.852 -6.514 -5.848 1.00 98.81 91 MET A C 1
ATOM 720 O O . MET A 1 91 ? -6.687 -6.590 -4.631 1.00 98.81 91 MET A O 1
ATOM 724 N N . MET A 1 92 ? -7.815 -5.756 -6.382 1.00 98.69 92 MET A N 1
ATOM 725 C CA . MET A 1 92 ? -8.783 -5.027 -5.561 1.00 98.69 92 MET A CA 1
ATOM 726 C C . MET A 1 92 ? -9.690 -5.966 -4.766 1.00 98.69 92 MET A C 1
ATOM 728 O O . MET A 1 92 ? -9.991 -5.679 -3.610 1.00 98.69 92 MET A O 1
ATOM 732 N N . GLN A 1 93 ? -10.135 -7.072 -5.364 1.00 98.56 93 GLN A N 1
ATOM 733 C CA . GLN A 1 93 ? -10.953 -8.064 -4.673 1.00 98.56 93 GLN A CA 1
ATOM 734 C C . GLN A 1 93 ? -10.168 -8.722 -3.536 1.00 98.56 93 GLN A C 1
ATOM 736 O O . GLN A 1 93 ? -10.648 -8.746 -2.405 1.00 98.56 93 GLN A O 1
ATOM 741 N N . LEU A 1 94 ? -8.927 -9.139 -3.803 1.00 98.06 94 LEU A N 1
ATOM 742 C CA . LEU A 1 94 ? -8.036 -9.684 -2.781 1.00 98.06 94 LEU A CA 1
ATOM 743 C C . LEU A 1 94 ? -7.842 -8.698 -1.616 1.00 98.06 94 LEU A C 1
ATOM 745 O O . LEU A 1 94 ? -7.949 -9.078 -0.454 1.00 98.06 94 LEU A O 1
ATOM 749 N N . ALA A 1 95 ? -7.604 -7.417 -1.909 1.00 96.69 95 ALA A N 1
ATOM 750 C CA . ALA A 1 95 ? -7.446 -6.393 -0.878 1.00 96.69 95 ALA A CA 1
ATOM 751 C C . ALA A 1 95 ? -8.714 -6.185 -0.034 1.00 96.69 95 ALA A C 1
ATOM 753 O O . ALA A 1 95 ? -8.614 -6.011 1.179 1.00 96.69 95 ALA A O 1
ATOM 754 N N . LYS A 1 96 ? -9.902 -6.244 -0.651 1.00 94.75 96 LYS A N 1
ATOM 755 C CA . LYS A 1 96 ? -11.188 -6.137 0.058 1.00 94.75 96 LYS A CA 1
ATOM 756 C C . LYS A 1 96 ? -11.437 -7.311 0.998 1.00 94.75 96 LYS A C 1
ATOM 758 O O . LYS A 1 96 ? -11.977 -7.101 2.080 1.00 94.75 96 LYS A O 1
ATOM 763 N N . GLU A 1 97 ? -11.073 -8.518 0.573 1.00 93.56 97 GLU A N 1
ATOM 764 C CA . GLU A 1 97 ? -11.258 -9.744 1.353 1.00 93.56 97 GLU A CA 1
ATOM 765 C C . GLU A 1 97 ? -10.272 -9.832 2.516 1.00 93.56 97 GLU A C 1
ATOM 767 O O . GLU A 1 97 ? -10.661 -10.188 3.621 1.00 93.56 97 GLU A O 1
ATOM 772 N N . GLN A 1 98 ? -9.004 -9.490 2.275 1.00 92.75 98 GLN A N 1
ATOM 773 C CA . GLN A 1 98 ? -7.933 -9.719 3.246 1.00 92.75 98 GLN A CA 1
ATOM 774 C C . GLN A 1 98 ? -7.609 -8.499 4.113 1.00 92.75 98 GLN A C 1
ATOM 776 O O . GLN A 1 98 ? -7.004 -8.661 5.167 1.00 92.75 98 GLN A O 1
ATOM 781 N N . ARG A 1 99 ? -7.974 -7.283 3.671 1.00 91.81 99 ARG A N 1
ATOM 782 C CA . ARG A 1 99 ? -7.751 -6.006 4.379 1.00 91.81 99 ARG A CA 1
ATOM 783 C C . ARG A 1 99 ? -6.343 -5.895 4.970 1.00 91.81 99 ARG A C 1
ATOM 785 O O . ARG A 1 99 ? -6.144 -5.805 6.179 1.00 91.81 99 ARG A O 1
ATOM 792 N N . PHE A 1 100 ? -5.350 -5.932 4.089 1.00 95.38 100 PHE A N 1
ATOM 793 C CA . PHE A 1 100 ? -3.946 -5.988 4.481 1.00 95.38 100 PHE A CA 1
ATOM 794 C C . PHE A 1 100 ? -3.535 -4.825 5.389 1.00 95.38 100 PHE A C 1
ATOM 796 O O . PHE A 1 100 ? -3.788 -3.663 5.085 1.00 95.38 100 PHE A O 1
ATOM 803 N N . LEU A 1 101 ? -2.787 -5.126 6.450 1.00 95.62 101 LEU A N 1
ATOM 804 C CA . LEU A 1 101 ? -2.110 -4.102 7.249 1.00 95.62 101 LEU A CA 1
ATOM 805 C C . LEU A 1 101 ? -0.924 -3.477 6.494 1.00 95.62 101 LEU A C 1
ATOM 807 O O . LEU A 1 101 ? -0.645 -2.289 6.636 1.00 95.62 101 LEU A O 1
ATOM 811 N N . PHE A 1 102 ? -0.211 -4.284 5.709 1.00 97.75 102 PHE A N 1
ATOM 812 C CA . PHE A 1 102 ? 1.023 -3.910 5.023 1.00 97.75 102 PHE A CA 1
ATOM 813 C C . PHE A 1 102 ? 1.058 -4.528 3.628 1.00 97.75 102 PHE A C 1
ATOM 815 O O . PHE A 1 102 ? 0.743 -5.707 3.469 1.00 97.75 102 PHE A O 1
ATOM 822 N N . SER A 1 103 ? 1.451 -3.739 2.628 1.00 98.12 103 SER A N 1
ATOM 823 C CA . SER A 1 103 ? 1.554 -4.177 1.236 1.00 98.12 103 SER A CA 1
ATOM 824 C C . SER A 1 103 ? 2.799 -3.594 0.577 1.00 98.12 103 SER A C 1
ATOM 826 O O . SER A 1 103 ? 3.151 -2.434 0.798 1.00 98.12 103 SER A O 1
ATOM 828 N N . VAL A 1 104 ? 3.461 -4.397 -0.256 1.00 98.38 104 VAL A N 1
ATOM 829 C CA . VAL A 1 104 ? 4.575 -3.950 -1.094 1.00 98.38 104 VAL A CA 1
ATOM 830 C C . VAL A 1 104 ? 4.326 -4.363 -2.536 1.00 98.38 104 VAL A C 1
ATOM 832 O O . VAL A 1 104 ? 4.199 -5.549 -2.835 1.00 98.38 104 VAL A O 1
ATOM 835 N N . SER A 1 105 ? 4.337 -3.377 -3.425 1.00 97.75 105 SER A N 1
ATOM 836 C CA . SER A 1 105 ? 4.347 -3.553 -4.872 1.00 97.75 105 SER A CA 1
ATOM 837 C C . SER A 1 105 ? 5.777 -3.383 -5.386 1.00 97.75 105 SER A C 1
ATOM 839 O O . SER A 1 105 ? 6.429 -2.361 -5.148 1.00 97.75 105 SER A O 1
ATOM 841 N N . PHE A 1 106 ? 6.320 -4.413 -6.037 1.00 96.31 106 PHE A N 1
ATOM 842 C CA . PHE A 1 106 ? 7.710 -4.408 -6.495 1.00 96.31 106 PHE A CA 1
ATOM 843 C C . PHE A 1 106 ? 7.834 -3.770 -7.872 1.00 96.31 106 PHE A C 1
ATOM 845 O O . PHE A 1 106 ? 7.255 -4.238 -8.849 1.00 96.31 106 PHE A O 1
ATOM 852 N N . HIS A 1 107 ? 8.642 -2.722 -7.943 1.00 95.12 107 HIS A N 1
ATOM 853 C CA . HIS A 1 107 ? 8.920 -1.971 -9.155 1.00 95.12 107 HIS A CA 1
ATOM 854 C C . HIS A 1 107 ? 10.428 -1.907 -9.421 1.00 95.12 107 HIS A C 1
ATOM 856 O O . HIS A 1 107 ? 11.253 -2.425 -8.663 1.00 95.12 107 HIS A O 1
ATOM 862 N N . THR A 1 108 ? 10.812 -1.278 -10.528 1.00 89.75 108 THR A N 1
ATOM 863 C CA . THR A 1 108 ? 12.210 -1.104 -10.911 1.00 89.75 108 THR A CA 1
ATOM 864 C C . THR A 1 108 ? 12.496 0.286 -11.451 1.00 89.75 108 THR A C 1
ATOM 866 O O . THR A 1 108 ? 11.782 0.741 -12.343 1.00 89.75 108 THR A O 1
ATOM 869 N N . TYR A 1 109 ? 13.630 0.845 -11.003 1.00 84.81 109 TYR A N 1
ATOM 870 C CA . TYR A 1 109 ? 14.601 1.712 -11.696 1.00 84.81 109 TYR A CA 1
ATOM 871 C C . TYR A 1 109 ? 15.227 2.725 -10.718 1.00 84.81 109 TYR A C 1
ATOM 873 O O . TYR A 1 109 ? 16.360 3.161 -10.920 1.00 84.81 109 TYR A O 1
ATOM 881 N N . ALA A 1 110 ? 14.511 3.097 -9.652 1.00 90.25 110 ALA A N 1
ATOM 882 C CA . ALA A 1 110 ? 14.798 4.327 -8.919 1.00 90.25 110 ALA A CA 1
ATOM 883 C C . ALA A 1 110 ? 15.523 4.183 -7.570 1.00 90.25 110 ALA A C 1
ATOM 885 O O . ALA A 1 110 ? 15.997 5.196 -7.061 1.00 90.25 110 ALA A O 1
ATOM 886 N N . THR A 1 111 ? 15.667 2.983 -6.990 1.00 94.31 111 THR A N 1
ATOM 887 C CA . THR A 1 111 ? 16.235 2.826 -5.627 1.00 94.31 111 THR A CA 1
ATOM 888 C C . THR A 1 111 ? 15.464 3.684 -4.605 1.00 94.31 111 THR A C 1
ATOM 890 O O . THR A 1 111 ? 16.017 4.576 -3.952 1.00 94.31 111 THR A O 1
ATOM 893 N N . ARG A 1 112 ? 14.142 3.488 -4.535 1.00 95.94 112 ARG A N 1
ATOM 894 C CA . ARG A 1 112 ? 13.223 4.269 -3.688 1.00 95.94 112 ARG A CA 1
ATOM 895 C C . ARG A 1 112 ? 12.227 3.378 -2.962 1.00 95.94 112 ARG A C 1
ATOM 897 O O . ARG A 1 112 ? 11.821 2.347 -3.486 1.00 95.94 112 ARG A O 1
ATOM 904 N N . VAL A 1 113 ? 11.804 3.826 -1.787 1.00 98.19 113 VAL A N 1
ATOM 905 C CA . VAL A 1 113 ? 10.541 3.403 -1.175 1.00 98.19 113 VAL A CA 1
ATOM 9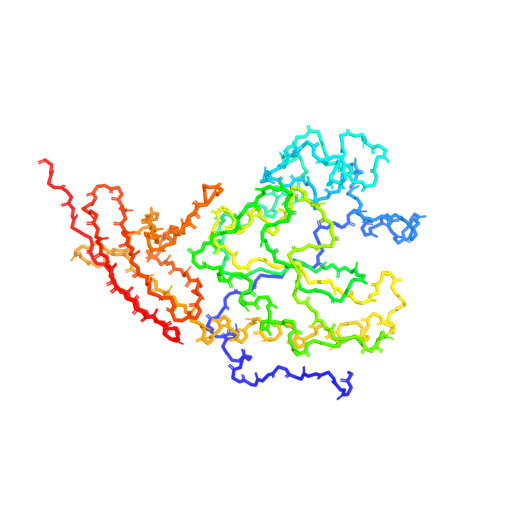06 C C . VAL A 1 113 ? 9.556 4.537 -1.410 1.00 98.19 113 VAL A C 1
ATOM 908 O O . VAL A 1 113 ? 9.670 5.599 -0.796 1.00 98.19 113 VAL A O 1
ATOM 911 N N . LEU A 1 114 ? 8.648 4.345 -2.359 1.00 98.31 114 LEU A N 1
ATOM 912 C CA . LEU A 1 114 ? 7.585 5.302 -2.608 1.00 98.31 114 LEU A CA 1
ATOM 913 C C . LEU A 1 114 ? 6.458 5.068 -1.611 1.00 98.31 114 LEU A C 1
ATOM 915 O O . LEU A 1 114 ? 6.151 3.916 -1.303 1.00 98.31 114 LEU A O 1
ATOM 919 N N . PHE A 1 115 ? 5.872 6.144 -1.094 1.00 98.25 115 PHE A N 1
ATOM 920 C CA . PHE A 1 115 ? 4.784 6.120 -0.114 1.00 98.25 115 PHE A CA 1
ATOM 921 C C . PHE A 1 115 ? 3.628 7.017 -0.584 1.00 98.25 115 PHE A C 1
ATOM 923 O O . PHE A 1 115 ? 3.895 8.012 -1.264 1.00 98.25 115 PHE A O 1
ATOM 930 N N . PRO A 1 116 ? 2.367 6.684 -0.248 1.00 97.38 116 PRO A N 1
ATOM 931 C CA . PRO A 1 116 ? 1.207 7.476 -0.655 1.00 97.38 116 PRO A CA 1
ATOM 932 C C . PRO A 1 116 ? 1.280 8.895 -0.067 1.00 97.38 116 PRO A C 1
ATOM 934 O O . PRO A 1 116 ? 2.045 9.122 0.862 1.00 97.38 116 PRO A O 1
ATOM 937 N N . TYR A 1 117 ? 0.524 9.889 -0.531 1.00 97.69 117 TYR A N 1
ATOM 938 C CA . TYR A 1 117 ? -0.224 9.906 -1.784 1.00 97.69 117 TYR A CA 1
ATOM 939 C C . TYR A 1 117 ? 0.605 10.480 -2.931 1.00 97.69 117 TYR A C 1
ATOM 941 O O . TYR A 1 117 ? 1.236 11.538 -2.802 1.00 97.69 117 TYR A O 1
ATOM 949 N N . THR A 1 118 ? 0.568 9.809 -4.081 1.00 96.12 118 THR A N 1
ATOM 950 C CA . THR A 1 118 ? 1.348 10.204 -5.262 1.00 96.12 118 THR A CA 1
ATOM 951 C C . THR A 1 118 ? 0.707 11.260 -6.192 1.00 96.12 118 THR A C 1
ATOM 953 O O . THR A 1 118 ? 1.471 11.983 -6.850 1.00 96.12 118 THR A O 1
ATOM 956 N N . PRO A 1 119 ? -0.623 11.488 -6.238 1.00 96.12 119 PRO A N 1
ATOM 957 C CA . PRO A 1 119 ? -1.200 12.561 -7.052 1.00 96.12 119 PRO A CA 1
ATOM 958 C C . PRO A 1 119 ? -0.748 13.966 -6.621 1.00 96.12 119 PRO A C 1
ATOM 960 O O . PRO A 1 119 ? -0.351 14.211 -5.478 1.00 96.12 119 PRO A O 1
ATOM 963 N N . ASP A 1 120 ? -0.745 14.921 -7.553 1.00 93.38 120 ASP A N 1
ATOM 964 C CA . ASP A 1 120 ? -0.589 16.341 -7.204 1.00 93.38 120 ASP A CA 1
ATOM 965 C C . ASP A 1 120 ? -1.887 16.848 -6.571 1.00 93.38 120 ASP A C 1
ATOM 967 O O . ASP A 1 120 ? -2.974 16.450 -6.978 1.00 93.38 120 ASP A O 1
ATOM 971 N N . GLY A 1 121 ? -1.773 17.706 -5.558 1.00 91.19 121 GLY A N 1
ATOM 972 C CA . GLY A 1 121 ? -2.923 18.213 -4.804 1.00 91.19 121 GLY A CA 1
ATOM 973 C C . GLY A 1 121 ? -3.435 17.282 -3.701 1.00 91.19 121 GLY A C 1
ATOM 974 O O . GLY A 1 121 ? -4.021 17.793 -2.758 1.00 91.19 121 GLY A O 1
ATOM 975 N N . ALA A 1 122 ? -3.155 15.975 -3.763 1.00 95.56 122 ALA A N 1
ATOM 976 C CA . ALA A 1 122 ? -3.506 15.050 -2.686 1.00 95.56 122 ALA A CA 1
ATOM 977 C C . ALA A 1 122 ? -2.620 15.260 -1.445 1.00 95.56 122 ALA A C 1
ATOM 979 O O . ALA A 1 122 ? -1.395 15.437 -1.578 1.00 95.56 122 ALA A O 1
ATOM 980 N N . ALA A 1 123 ? -3.223 15.199 -0.257 1.00 95.12 123 ALA A N 1
ATOM 981 C CA . ALA A 1 123 ? -2.555 15.345 1.034 1.00 95.12 123 ALA A CA 1
ATOM 982 C C . ALA A 1 123 ? -2.694 14.088 1.904 1.00 95.12 123 ALA A C 1
ATOM 984 O O . ALA A 1 123 ? -3.752 13.479 1.997 1.00 95.12 123 ALA A O 1
ATOM 985 N N . ASN A 1 124 ? -1.602 13.698 2.559 1.00 94.69 124 ASN A N 1
ATOM 986 C CA . ASN A 1 124 ? -1.601 12.586 3.504 1.00 94.69 124 ASN A CA 1
ATOM 987 C C . ASN A 1 124 ? -2.269 12.973 4.826 1.00 94.69 124 ASN A C 1
ATOM 989 O O . ASN A 1 124 ? -2.113 14.119 5.252 1.00 94.69 124 ASN A O 1
ATOM 993 N N . PRO A 1 125 ? -2.894 12.013 5.531 1.00 93.75 125 PRO A N 1
ATOM 994 C CA . PRO A 1 125 ? -3.310 12.196 6.911 1.00 93.75 125 PRO A CA 1
ATOM 995 C C . PRO A 1 125 ? -2.188 12.713 7.813 1.00 93.75 125 PRO A C 1
ATOM 997 O O . PRO A 1 125 ? -1.022 12.377 7.610 1.00 93.75 125 PRO A O 1
ATOM 1000 N N . TYR A 1 126 ? -2.548 13.488 8.837 1.00 93.88 126 TYR A N 1
ATOM 1001 C CA . TYR A 1 126 ? -1.613 13.939 9.870 1.00 93.88 126 TYR A CA 1
ATOM 1002 C C . TYR A 1 126 ? -2.056 13.460 11.263 1.00 93.88 126 TYR A C 1
ATOM 1004 O O . TYR A 1 126 ? -3.206 13.718 11.628 1.00 93.88 126 TYR A O 1
ATOM 1012 N N . PRO A 1 127 ? -1.170 12.835 12.063 1.00 94.25 127 PRO A N 1
ATOM 1013 C CA . PRO A 1 127 ? 0.186 12.411 11.701 1.00 94.25 127 PRO A CA 1
ATOM 1014 C C . PRO A 1 127 ? 0.195 11.339 10.596 1.00 94.25 127 PRO A C 1
ATOM 1016 O O . PRO A 1 127 ? -0.773 10.600 10.431 1.00 94.25 127 PRO A O 1
ATOM 1019 N N . ASP A 1 128 ? 1.291 11.279 9.832 1.00 94.69 128 ASP A N 1
ATOM 1020 C CA . ASP A 1 128 ? 1.433 10.391 8.670 1.00 94.69 128 ASP A CA 1
ATOM 1021 C C . ASP A 1 128 ? 2.253 9.132 9.034 1.00 94.69 128 ASP A C 1
ATOM 1023 O O . ASP A 1 128 ? 3.490 9.184 9.079 1.00 94.69 128 ASP A O 1
ATOM 1027 N N . PRO A 1 129 ? 1.611 7.981 9.305 1.00 95.38 129 PRO A N 1
ATOM 1028 C CA . PRO A 1 129 ? 2.329 6.735 9.571 1.00 95.38 129 PRO A CA 1
ATOM 1029 C C . PRO A 1 129 ? 3.083 6.200 8.341 1.00 95.38 129 PRO A C 1
ATOM 1031 O O . PRO A 1 129 ? 4.113 5.535 8.497 1.00 95.38 129 PRO A O 1
ATOM 1034 N N . ALA A 1 130 ? 2.624 6.499 7.120 1.00 97.06 130 ALA A N 1
ATOM 1035 C CA . ALA A 1 130 ? 3.215 5.961 5.899 1.00 97.06 130 ALA A CA 1
ATOM 1036 C C . ALA A 1 130 ? 4.598 6.565 5.628 1.00 97.06 130 ALA A C 1
ATOM 1038 O O . ALA A 1 130 ? 5.536 5.819 5.338 1.00 97.06 130 ALA A O 1
ATOM 1039 N N . VAL A 1 131 ? 4.777 7.884 5.786 1.00 97.00 131 VAL A N 1
ATOM 1040 C CA . VAL A 1 131 ? 6.106 8.512 5.627 1.00 97.00 131 VAL A CA 1
ATOM 1041 C C . VAL A 1 131 ? 7.103 8.019 6.676 1.00 97.00 131 VAL A C 1
ATOM 1043 O O . VAL A 1 131 ? 8.279 7.813 6.359 1.00 97.00 131 VAL A O 1
ATOM 1046 N N . PHE A 1 132 ? 6.654 7.804 7.917 1.00 96.06 132 PHE A N 1
ATOM 1047 C CA . PHE A 1 132 ? 7.504 7.258 8.973 1.00 96.06 132 PHE A CA 1
ATOM 1048 C C . PHE A 1 132 ? 8.004 5.860 8.596 1.00 96.06 132 PHE A C 1
ATOM 1050 O O . PHE A 1 132 ? 9.216 5.618 8.559 1.00 96.06 132 PHE A O 1
ATOM 1057 N N . LEU A 1 133 ? 7.079 4.963 8.252 1.00 97.94 133 LEU A N 1
ATOM 1058 C CA . LEU A 1 133 ? 7.414 3.591 7.901 1.00 97.94 133 LEU A CA 1
ATOM 1059 C C . LEU A 1 133 ? 8.268 3.525 6.626 1.00 97.94 133 LEU A C 1
ATOM 1061 O O . LEU A 1 133 ? 9.258 2.797 6.601 1.00 97.94 133 LEU A O 1
ATOM 1065 N N . ALA A 1 134 ? 7.985 4.350 5.615 1.00 98.38 134 ALA A N 1
ATOM 1066 C CA . ALA A 1 134 ? 8.789 4.420 4.397 1.00 98.38 134 ALA A CA 1
ATOM 1067 C C . ALA A 1 134 ? 10.245 4.816 4.670 1.00 98.38 134 ALA A C 1
ATOM 1069 O O . ALA A 1 134 ? 11.166 4.205 4.125 1.00 98.38 134 ALA A O 1
ATOM 1070 N N . ARG A 1 135 ? 10.477 5.821 5.530 1.00 97.88 135 ARG A N 1
ATOM 1071 C CA . ARG A 1 135 ? 11.832 6.250 5.924 1.00 97.88 135 ARG A CA 1
ATOM 1072 C C . ARG A 1 135 ? 12.578 5.139 6.648 1.00 97.88 135 ARG A C 1
ATOM 1074 O O . ARG A 1 135 ? 13.738 4.879 6.329 1.00 97.88 135 ARG A O 1
ATOM 1081 N N . ARG A 1 136 ? 11.899 4.462 7.574 1.00 97.12 136 ARG A N 1
ATOM 1082 C CA . ARG A 1 136 ? 12.452 3.319 8.304 1.00 97.12 136 ARG A CA 1
ATOM 1083 C C . ARG A 1 136 ? 12.815 2.171 7.357 1.00 97.12 136 ARG A C 1
ATOM 1085 O O . ARG A 1 136 ? 13.929 1.663 7.422 1.00 97.12 136 ARG A O 1
ATOM 1092 N N . MET A 1 137 ? 11.920 1.829 6.429 1.00 97.94 137 MET A N 1
ATOM 1093 C CA . MET A 1 137 ? 12.147 0.819 5.392 1.00 97.94 137 MET A CA 1
ATOM 1094 C C . MET A 1 137 ? 13.322 1.166 4.476 1.00 97.94 137 MET A C 1
ATOM 1096 O O . MET A 1 137 ? 14.108 0.292 4.130 1.00 97.94 137 MET A O 1
ATOM 1100 N N . ALA A 1 138 ? 13.453 2.425 4.055 1.00 97.56 138 ALA A N 1
ATOM 1101 C CA . ALA A 1 138 ? 14.492 2.834 3.114 1.00 97.56 138 ALA A CA 1
ATOM 1102 C C . ALA A 1 138 ? 15.905 2.806 3.725 1.00 97.56 138 ALA A C 1
ATOM 1104 O O . ALA A 1 138 ? 16.854 2.444 3.033 1.00 97.56 138 ALA A O 1
ATOM 1105 N N . ALA A 1 139 ? 16.044 3.142 5.013 1.00 96.50 139 ALA A N 1
ATOM 1106 C CA . ALA A 1 139 ? 17.330 3.331 5.689 1.00 96.50 139 ALA A CA 1
ATOM 1107 C C . ALA A 1 139 ? 18.361 2.186 5.523 1.00 96.50 139 ALA A C 1
ATOM 1109 O O . ALA A 1 139 ? 19.524 2.484 5.247 1.00 96.50 139 ALA A O 1
ATOM 1110 N N . PRO A 1 140 ? 18.005 0.890 5.651 1.00 94.50 140 PRO A N 1
ATOM 1111 C CA . PRO A 1 140 ? 18.964 -0.205 5.470 1.00 94.50 140 PRO A CA 1
ATOM 1112 C C . PRO A 1 140 ? 19.198 -0.600 4.001 1.00 94.50 140 PRO A C 1
ATOM 1114 O O . PRO A 1 140 ? 20.027 -1.470 3.725 1.00 94.50 140 PRO A O 1
ATOM 1117 N N . GLY A 1 141 ? 18.453 -0.029 3.051 1.00 92.50 141 GLY A N 1
ATOM 1118 C CA . GLY A 1 141 ? 18.550 -0.374 1.638 1.00 92.50 141 GLY A CA 1
ATOM 1119 C C . GLY A 1 141 ? 19.783 0.226 0.966 1.00 92.50 141 GLY A C 1
ATOM 1120 O O . GLY A 1 141 ? 20.129 1.391 1.154 1.00 92.50 141 GLY A O 1
ATOM 1121 N N . THR A 1 142 ? 20.427 -0.548 0.097 1.00 91.06 142 THR A N 1
ATOM 1122 C CA . THR A 1 142 ? 21.571 -0.086 -0.702 1.00 91.06 142 THR A CA 1
ATOM 1123 C C . THR A 1 142 ? 21.472 -0.599 -2.126 1.00 91.06 142 THR A C 1
ATOM 1125 O O . THR A 1 142 ? 21.118 -1.745 -2.370 1.00 91.06 142 THR A O 1
ATOM 1128 N N . SER A 1 143 ? 21.826 0.233 -3.098 1.00 87.31 143 SER A N 1
ATOM 1129 C CA . SER A 1 143 ? 22.011 -0.186 -4.480 1.00 87.31 143 SER A CA 1
ATOM 1130 C C . SER A 1 143 ? 23.437 -0.683 -4.693 1.00 87.31 143 SER A C 1
ATOM 1132 O O . SER A 1 143 ? 24.383 0.103 -4.742 1.00 87.31 143 SER A O 1
ATOM 1134 N N . TYR A 1 144 ? 23.585 -1.988 -4.926 1.00 78.06 144 TYR A N 1
ATOM 1135 C CA . TYR A 1 144 ? 24.862 -2.602 -5.315 1.00 78.06 144 TYR A CA 1
ATOM 1136 C C . TYR A 1 144 ? 25.360 -2.175 -6.708 1.00 78.06 144 TYR A C 1
ATOM 1138 O O . TYR A 1 144 ? 26.469 -2.531 -7.092 1.00 78.06 144 TYR A O 1
ATOM 1146 N N . ARG A 1 145 ? 24.555 -1.418 -7.469 1.00 74.50 145 ARG A N 1
ATOM 1147 C CA . ARG A 1 145 ? 24.924 -0.889 -8.790 1.00 74.50 145 ARG A CA 1
ATOM 1148 C C . ARG A 1 145 ? 25.387 0.559 -8.728 1.00 74.50 145 ARG A C 1
ATOM 1150 O O . ARG A 1 145 ? 26.406 0.909 -9.303 1.00 74.50 145 ARG A O 1
ATOM 1157 N N . THR A 1 146 ? 24.582 1.418 -8.113 1.00 71.25 146 THR A N 1
ATOM 1158 C CA . THR A 1 146 ? 24.765 2.877 -8.186 1.00 71.25 146 THR A CA 1
ATOM 1159 C C . THR A 1 146 ? 25.478 3.437 -6.965 1.00 71.25 146 THR A C 1
ATOM 1161 O O . THR A 1 146 ? 25.575 4.655 -6.860 1.00 71.25 146 THR A O 1
ATOM 1164 N N . THR A 1 147 ? 25.855 2.571 -6.014 1.00 72.62 147 THR A N 1
ATOM 1165 C CA . THR A 1 147 ? 26.373 2.913 -4.676 1.00 72.62 147 THR A CA 1
ATOM 1166 C C . THR A 1 147 ? 25.478 3.881 -3.890 1.00 72.62 147 THR A C 1
ATOM 1168 O O . THR A 1 147 ? 25.911 4.461 -2.899 1.00 72.62 147 THR A O 1
ATOM 1171 N N . ARG A 1 148 ? 24.223 4.071 -4.327 1.00 83.38 148 ARG A N 1
ATOM 1172 C CA . ARG A 1 148 ? 23.234 4.939 -3.676 1.00 83.38 148 ARG A CA 1
ATOM 1173 C C . ARG A 1 148 ? 22.495 4.161 -2.600 1.00 83.38 148 ARG A C 1
ATOM 1175 O O . ARG A 1 148 ? 22.217 2.975 -2.776 1.00 83.38 148 ARG A O 1
ATOM 1182 N N . GLN A 1 149 ? 22.126 4.851 -1.534 1.00 91.25 149 GLN A N 1
ATOM 1183 C CA . GLN A 1 149 ? 21.190 4.324 -0.548 1.00 91.25 149 GLN A CA 1
ATOM 1184 C C . GLN A 1 149 ? 19.756 4.416 -1.077 1.00 91.25 149 GLN A C 1
ATOM 1186 O O . GLN A 1 149 ? 19.455 5.222 -1.964 1.00 91.25 149 GLN A O 1
ATOM 1191 N N . TYR A 1 150 ? 18.884 3.558 -0.553 1.00 95.38 150 TYR A N 1
ATOM 1192 C CA . TYR A 1 150 ? 17.452 3.743 -0.750 1.00 95.38 150 TYR A CA 1
ATOM 1193 C C . TYR A 1 150 ? 16.997 4.992 -0.011 1.00 95.38 150 TYR A C 1
ATOM 1195 O O . TYR A 1 150 ? 17.438 5.285 1.096 1.00 95.38 150 TYR A O 1
ATOM 1203 N N . GLU A 1 151 ? 16.075 5.714 -0.632 1.00 96.38 151 GLU A N 1
ATOM 1204 C CA . GLU A 1 151 ? 15.447 6.883 -0.031 1.00 96.38 151 GLU A CA 1
ATOM 1205 C C . GLU A 1 151 ? 13.935 6.698 -0.044 1.00 96.38 151 GLU A C 1
ATOM 1207 O O . GLU A 1 151 ? 13.363 6.193 -1.016 1.00 96.38 151 GLU A O 1
ATOM 1212 N N . ALA A 1 152 ? 13.288 7.140 1.030 1.00 97.75 152 ALA A N 1
ATOM 1213 C CA . ALA A 1 152 ? 11.850 7.320 1.030 1.00 97.75 152 ALA A CA 1
ATOM 1214 C C . ALA A 1 152 ? 11.513 8.586 0.244 1.00 97.75 152 ALA A C 1
ATOM 1216 O O . ALA A 1 152 ? 12.064 9.654 0.512 1.00 97.75 152 ALA A O 1
ATOM 1217 N N . ALA A 1 153 ? 10.596 8.482 -0.706 1.00 97.00 153 ALA A N 1
ATOM 1218 C CA . ALA A 1 153 ? 10.125 9.627 -1.471 1.00 97.00 153 ALA A CA 1
ATOM 1219 C C . ALA A 1 153 ? 8.623 9.503 -1.669 1.00 97.00 153 ALA A C 1
ATOM 1221 O O . ALA A 1 153 ? 8.144 8.421 -1.970 1.00 97.00 153 ALA A O 1
ATOM 1222 N N . ARG A 1 154 ? 7.874 10.601 -1.560 1.00 94.44 154 ARG A N 1
ATOM 1223 C CA . ARG A 1 154 ? 6.432 10.544 -1.839 1.00 94.44 154 ARG A CA 1
ATOM 1224 C C . ARG A 1 154 ? 6.183 10.073 -3.271 1.00 94.44 154 ARG A C 1
ATOM 1226 O O . ARG A 1 154 ? 5.310 9.268 -3.537 1.00 94.44 154 ARG A O 1
ATOM 1233 N N . LYS A 1 155 ? 6.987 10.574 -4.211 1.00 92.69 155 LYS A N 1
AT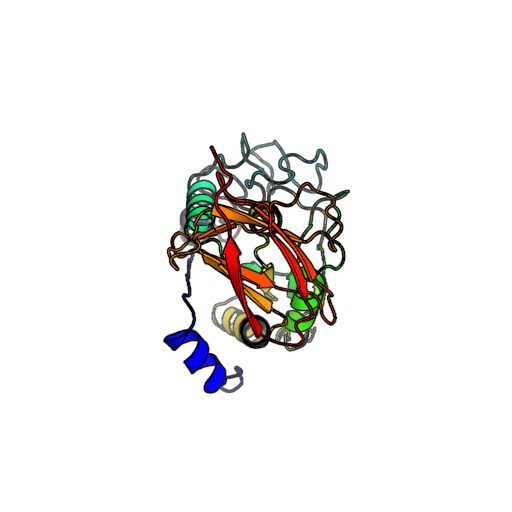OM 1234 C CA . LYS A 1 155 ? 6.908 10.231 -5.631 1.00 92.69 155 LYS A CA 1
ATOM 1235 C C . LYS A 1 155 ? 8.149 10.676 -6.391 1.00 92.69 155 LYS A C 1
ATOM 1237 O O . LYS A 1 155 ? 8.868 11.565 -5.941 1.00 92.69 155 LYS A O 1
ATOM 1242 N N . LEU A 1 156 ? 8.360 10.091 -7.568 1.00 92.06 156 LEU A N 1
ATOM 1243 C CA . LEU A 1 156 ? 9.354 10.555 -8.548 1.00 92.06 156 LEU A CA 1
ATOM 1244 C C . LEU A 1 156 ? 8.799 11.676 -9.436 1.00 92.06 156 LEU A C 1
ATOM 1246 O O . LEU A 1 156 ? 9.513 12.586 -9.839 1.00 92.06 156 LEU A O 1
ATOM 1250 N N . TYR A 1 157 ? 7.514 11.572 -9.749 1.00 92.12 157 TYR A N 1
ATOM 1251 C CA . TYR A 1 157 ? 6.689 12.515 -10.491 1.00 92.12 157 TYR A CA 1
ATOM 1252 C C . TYR A 1 157 ? 5.236 12.251 -10.081 1.00 92.12 157 TYR A C 1
ATOM 1254 O O . TYR A 1 157 ? 4.959 11.222 -9.470 1.00 92.12 157 TYR A O 1
ATOM 1262 N N . SER A 1 158 ? 4.312 13.165 -10.375 1.00 95.00 158 SER A N 1
ATOM 1263 C CA . SER A 1 158 ? 2.892 12.936 -10.082 1.00 95.00 158 SER A CA 1
ATOM 1264 C C . SER A 1 158 ? 2.378 11.670 -10.759 1.00 95.00 158 SER A C 1
ATOM 1266 O O . SER A 1 158 ? 2.673 11.440 -11.932 1.00 95.00 158 SER A O 1
ATOM 1268 N N . VAL A 1 159 ? 1.629 10.852 -10.030 1.00 96.00 159 VAL A N 1
ATOM 1269 C CA . VAL A 1 159 ? 1.004 9.634 -10.541 1.00 96.00 159 VAL A CA 1
ATOM 1270 C C . VAL A 1 159 ? -0.411 9.550 -9.985 1.00 96.00 159 VAL A C 1
ATOM 1272 O O . VAL A 1 159 ? -0.655 9.972 -8.865 1.00 96.00 159 VAL A O 1
ATOM 1275 N N . ASP A 1 160 ? -1.348 9.041 -10.774 1.00 96.81 160 ASP A N 1
ATOM 1276 C CA . ASP A 1 160 ? -2.716 8.774 -10.357 1.00 96.81 160 ASP A CA 1
ATOM 1277 C C . ASP A 1 160 ? -3.110 7.323 -10.650 1.00 96.81 160 ASP A C 1
ATOM 1279 O O . ASP A 1 160 ? -2.467 6.642 -11.453 1.00 96.81 160 ASP A O 1
ATOM 1283 N N . GLY A 1 161 ? -4.153 6.840 -9.968 1.00 97.81 161 GLY A N 1
ATOM 1284 C CA . GLY A 1 161 ? -4.680 5.491 -10.156 1.00 97.81 161 GLY A CA 1
ATOM 1285 C C . GLY A 1 161 ? -3.692 4.376 -9.812 1.00 97.81 161 GLY A C 1
ATOM 1286 O O . GLY A 1 161 ? -3.632 3.378 -10.536 1.00 97.81 161 GLY A O 1
ATOM 1287 N N . THR A 1 162 ? -2.917 4.536 -8.735 1.00 98.12 162 THR A N 1
ATOM 1288 C CA . THR A 1 162 ? -1.984 3.504 -8.251 1.00 98.12 162 THR A CA 1
ATOM 1289 C C . THR A 1 162 ? -2.641 2.530 -7.278 1.00 98.12 162 THR A C 1
ATOM 1291 O O . THR A 1 162 ? -3.607 2.868 -6.588 1.00 98.12 162 THR A O 1
ATOM 1294 N N . ASP A 1 163 ? -2.084 1.321 -7.198 1.00 98.06 163 ASP A N 1
ATOM 1295 C CA . ASP A 1 163 ? -2.454 0.327 -6.188 1.00 98.06 163 ASP A CA 1
ATOM 1296 C C . ASP A 1 163 ? -2.160 0.834 -4.771 1.00 98.06 163 ASP A C 1
ATOM 1298 O O . ASP A 1 163 ? -3.019 0.768 -3.895 1.00 98.06 163 ASP A O 1
ATOM 1302 N N . GLN A 1 164 ? -0.968 1.393 -4.572 1.00 98.00 164 GLN A N 1
ATOM 1303 C CA . GLN A 1 164 ? -0.487 1.955 -3.318 1.00 98.00 164 GLN A CA 1
ATOM 1304 C C . GLN A 1 164 ? -1.442 3.005 -2.742 1.00 98.00 164 GLN A C 1
ATOM 1306 O O . GLN A 1 164 ? -1.816 2.912 -1.572 1.00 98.00 164 GLN A O 1
ATOM 1311 N N . ASP A 1 165 ? -1.829 3.998 -3.545 1.00 98.12 165 ASP A N 1
ATOM 1312 C CA . ASP A 1 165 ? -2.662 5.097 -3.063 1.00 98.12 165 ASP A CA 1
ATOM 1313 C C . ASP A 1 165 ? -4.074 4.602 -2.745 1.00 98.12 165 ASP A C 1
ATOM 1315 O O . ASP A 1 165 ? -4.634 4.952 -1.710 1.00 98.12 165 ASP A O 1
ATOM 1319 N N . TRP A 1 166 ? -4.632 3.733 -3.595 1.00 98.25 166 TRP A N 1
ATOM 1320 C CA . TRP A 1 166 ? -5.955 3.160 -3.361 1.00 98.25 166 TRP A CA 1
ATOM 1321 C C . TRP A 1 166 ? -5.995 2.264 -2.115 1.00 98.25 166 TRP A C 1
ATOM 1323 O O . TRP A 1 166 ? -6.936 2.361 -1.335 1.00 98.25 166 TRP A O 1
ATOM 1333 N N . LEU A 1 167 ? -4.975 1.430 -1.888 1.00 98.00 167 LEU A N 1
ATOM 1334 C CA . LEU A 1 167 ? -4.886 0.573 -0.700 1.00 98.00 167 LEU A CA 1
ATOM 1335 C C . LEU A 1 167 ? -4.817 1.391 0.596 1.00 98.00 167 LEU A C 1
ATOM 1337 O O . LEU A 1 167 ? -5.503 1.073 1.570 1.00 98.00 167 LEU A O 1
ATOM 1341 N N . TYR A 1 168 ? -4.004 2.449 0.606 1.00 97.44 168 TYR A N 1
ATOM 1342 C CA . TYR A 1 168 ? -3.894 3.333 1.762 1.00 97.44 168 TYR A CA 1
ATOM 1343 C C . TYR A 1 168 ? -5.194 4.114 2.000 1.00 97.44 168 TYR A C 1
ATOM 1345 O O . TYR A 1 168 ? -5.667 4.171 3.132 1.00 97.44 168 TYR A O 1
ATOM 1353 N N . HIS A 1 169 ? -5.818 4.639 0.941 1.00 96.75 169 HIS A N 1
ATOM 1354 C CA . HIS A 1 169 ? -7.078 5.385 1.031 1.00 96.75 169 HIS A CA 1
ATOM 1355 C C . HIS A 1 169 ? -8.265 4.532 1.489 1.00 96.75 169 HIS A C 1
ATOM 1357 O O . HIS A 1 169 ? -9.035 4.958 2.349 1.00 96.75 169 HIS A O 1
ATOM 1363 N N . GLU A 1 170 ? -8.425 3.338 0.914 1.00 95.75 170 GLU A N 1
ATOM 1364 C CA . GLU A 1 170 ? -9.624 2.512 1.096 1.00 95.75 170 GLU A CA 1
ATOM 1365 C C . GLU A 1 170 ? -9.584 1.673 2.380 1.00 95.75 170 GLU A C 1
ATOM 1367 O O . GLU A 1 170 ? -10.639 1.348 2.923 1.00 95.75 170 GLU A O 1
ATOM 1372 N N . PHE A 1 171 ? -8.389 1.304 2.854 1.00 94.56 171 PHE A N 1
ATOM 1373 C CA . PHE A 1 171 ? -8.239 0.366 3.974 1.00 94.56 171 PHE A CA 1
ATOM 1374 C C . PHE A 1 171 ? -7.284 0.840 5.071 1.00 94.56 171 PHE A C 1
ATOM 1376 O O . PHE A 1 171 ? -7.141 0.156 6.084 1.00 94.56 171 PHE A O 1
ATOM 1383 N N . GLY A 1 172 ? -6.578 1.959 4.879 1.00 94.44 172 GLY A N 1
ATOM 1384 C CA . GLY A 1 172 ? -5.478 2.347 5.762 1.00 94.44 172 GLY A CA 1
ATOM 1385 C C . GLY A 1 172 ? -4.275 1.398 5.684 1.00 94.44 172 GLY A C 1
ATOM 1386 O O . GLY A 1 172 ? -3.436 1.404 6.586 1.00 94.44 172 GLY A O 1
ATOM 1387 N N . THR A 1 173 ? -4.179 0.570 4.633 1.00 97.00 173 THR A N 1
ATOM 1388 C CA . THR A 1 173 ? -3.044 -0.334 4.416 1.00 97.00 173 THR A CA 1
ATOM 1389 C C . THR A 1 173 ? -1.763 0.478 4.292 1.00 97.00 173 THR A C 1
ATOM 1391 O O . THR A 1 173 ? -1.675 1.376 3.458 1.00 97.00 173 THR A O 1
ATOM 1394 N N . MET A 1 174 ? -0.723 0.117 5.044 1.00 97.81 174 MET A N 1
ATOM 1395 C CA . MET A 1 174 ? 0.622 0.646 4.826 1.00 97.81 174 MET A CA 1
ATOM 1396 C C . MET A 1 174 ? 1.182 0.079 3.513 1.00 97.81 174 MET A C 1
ATOM 1398 O O . MET A 1 174 ? 1.836 -0.965 3.500 1.00 97.81 174 MET A O 1
ATOM 1402 N N . ALA A 1 175 ? 0.842 0.724 2.398 1.00 98.06 175 ALA A N 1
ATOM 1403 C CA . ALA A 1 175 ? 1.138 0.262 1.051 1.00 98.06 175 ALA A CA 1
ATOM 1404 C C . ALA A 1 175 ? 2.321 1.030 0.453 1.00 98.06 175 ALA A C 1
ATOM 1406 O O . ALA A 1 175 ? 2.315 2.260 0.417 1.00 98.06 175 ALA A O 1
ATOM 1407 N N . PHE A 1 176 ? 3.327 0.307 -0.042 1.00 98.62 176 PHE A N 1
ATOM 1408 C CA . PHE A 1 176 ? 4.562 0.874 -0.588 1.00 98.62 176 PHE A CA 1
ATOM 1409 C C . PHE A 1 176 ? 4.852 0.362 -1.993 1.00 98.62 176 PHE A C 1
ATOM 1411 O O . PHE A 1 176 ? 4.751 -0.836 -2.243 1.00 98.62 176 PHE A O 1
ATOM 1418 N N . ILE A 1 177 ? 5.303 1.237 -2.891 1.00 98.25 177 ILE A N 1
ATOM 1419 C CA . ILE A 1 177 ? 6.016 0.802 -4.094 1.00 98.25 177 ILE A CA 1
ATOM 1420 C C . ILE A 1 177 ? 7.508 0.788 -3.760 1.00 98.25 177 ILE A C 1
ATOM 1422 O O . ILE A 1 177 ? 8.077 1.811 -3.378 1.00 98.25 177 ILE A O 1
ATOM 1426 N N . VAL A 1 178 ? 8.162 -0.363 -3.905 1.00 97.50 178 VAL A N 1
ATOM 1427 C CA . VAL A 1 178 ? 9.611 -0.484 -3.695 1.00 97.50 178 VAL A CA 1
ATOM 1428 C C . VAL A 1 178 ? 10.300 -0.618 -5.046 1.00 97.50 178 VAL A C 1
ATOM 1430 O O . VAL A 1 178 ? 10.160 -1.617 -5.746 1.00 97.50 178 VAL A O 1
ATOM 1433 N N . GLU A 1 179 ? 11.049 0.419 -5.405 1.00 95.12 179 GLU A N 1
ATOM 1434 C CA . GLU A 1 179 ? 11.743 0.566 -6.679 1.00 95.12 179 GLU A CA 1
ATOM 1435 C C . GLU A 1 179 ? 13.154 -0.027 -6.605 1.00 95.12 179 GLU A C 1
ATOM 1437 O O . GLU A 1 179 ? 14.043 0.547 -5.971 1.00 95.12 179 GLU A O 1
ATOM 1442 N N . GLY A 1 180 ? 13.391 -1.126 -7.323 1.00 92.00 180 GLY A N 1
ATOM 1443 C CA . GLY A 1 180 ? 14.720 -1.700 -7.538 1.00 92.00 180 GLY A CA 1
ATOM 1444 C C . GLY A 1 180 ? 15.686 -0.746 -8.256 1.00 92.00 180 GLY A C 1
ATOM 1445 O O . GLY A 1 180 ? 15.301 0.314 -8.750 1.00 92.00 180 GLY A O 1
ATOM 1446 N N . SER A 1 181 ? 16.961 -1.120 -8.372 1.00 88.75 181 SER A N 1
ATOM 1447 C CA . SER A 1 181 ? 18.010 -0.236 -8.920 1.00 88.75 181 SER A CA 1
ATOM 1448 C C . SER A 1 181 ? 18.242 -0.359 -10.433 1.00 88.75 181 SER A C 1
ATOM 1450 O O . SER A 1 181 ? 19.121 0.307 -10.996 1.00 88.75 181 SER A O 1
ATOM 1452 N N . MET A 1 182 ? 17.500 -1.239 -11.111 1.00 85.75 182 MET A N 1
ATOM 1453 C CA . MET A 1 182 ? 17.729 -1.585 -12.516 1.00 85.75 182 MET A CA 1
ATOM 1454 C C . MET A 1 182 ? 16.439 -1.895 -13.256 1.00 85.75 182 MET A C 1
ATOM 1456 O O . MET A 1 182 ? 15.661 -2.716 -12.790 1.00 85.75 182 MET A O 1
ATOM 1460 N N . SER A 1 183 ? 16.274 -1.304 -14.442 1.00 85.88 183 SER A N 1
ATOM 1461 C CA . SER A 1 183 ? 15.255 -1.717 -15.410 1.00 85.88 183 SER A CA 1
ATOM 1462 C C . SER A 1 183 ? 15.796 -2.869 -16.251 1.00 85.88 183 SER A C 1
ATOM 1464 O O . SER A 1 183 ? 16.884 -2.736 -16.810 1.00 85.88 183 SER A O 1
ATOM 1466 N N . THR A 1 184 ? 15.042 -3.971 -16.327 1.00 85.31 184 THR A N 1
ATOM 1467 C CA . THR A 1 184 ? 15.312 -5.137 -17.198 1.00 85.31 184 THR A CA 1
ATOM 1468 C C . THR A 1 184 ? 16.783 -5.612 -17.209 1.00 85.31 184 THR A C 1
ATOM 1470 O O . THR A 1 184 ? 17.381 -5.713 -18.283 1.00 85.31 184 THR A O 1
ATOM 1473 N N . PRO A 1 185 ? 17.413 -5.851 -16.039 1.00 87.44 185 PRO A N 1
ATOM 1474 C CA . PRO A 1 185 ? 18.809 -6.284 -15.972 1.00 87.44 185 PRO A CA 1
ATOM 1475 C C . PRO A 1 185 ? 19.011 -7.735 -16.438 1.00 87.44 185 PRO A C 1
ATOM 1477 O O . PRO A 1 185 ? 18.062 -8.516 -16.519 1.00 87.44 185 PRO A O 1
ATOM 1480 N N . SER A 1 186 ? 20.275 -8.117 -16.659 1.00 89.50 186 SER A N 1
ATOM 1481 C CA . SER A 1 186 ? 20.668 -9.531 -16.733 1.00 89.50 186 SER A CA 1
ATOM 1482 C C . SER A 1 186 ? 20.263 -10.269 -15.448 1.00 89.50 186 SER A C 1
ATOM 1484 O O . SER A 1 186 ? 20.106 -9.647 -14.397 1.00 89.50 186 SER A O 1
ATOM 1486 N N . TYR A 1 187 ? 20.128 -11.597 -15.487 1.00 88.25 187 TYR A N 1
ATOM 1487 C CA . TYR A 1 187 ? 19.781 -12.363 -14.282 1.00 88.25 187 TYR A CA 1
ATOM 1488 C C . TYR A 1 187 ? 20.809 -12.180 -13.150 1.00 88.25 187 TYR A C 1
ATOM 1490 O O . TYR A 1 187 ? 20.435 -11.990 -11.992 1.00 88.25 187 TYR A O 1
ATOM 1498 N N . GLU A 1 188 ? 22.104 -12.165 -13.483 1.00 88.06 188 GLU A N 1
ATOM 1499 C CA . GLU A 1 188 ? 23.178 -11.938 -12.510 1.00 88.06 188 GLU A CA 1
ATOM 1500 C C . GLU A 1 188 ? 23.053 -10.565 -11.832 1.00 88.06 188 GLU A C 1
ATOM 1502 O O . GLU A 1 188 ? 23.209 -10.440 -10.614 1.00 88.06 188 GLU A O 1
ATOM 1507 N N . ASP A 1 189 ? 22.727 -9.530 -12.605 1.00 87.94 189 ASP A N 1
ATOM 1508 C CA . ASP A 1 189 ? 22.538 -8.189 -12.072 1.00 87.94 189 ASP A CA 1
ATOM 1509 C C . ASP A 1 189 ? 21.212 -8.059 -11.316 1.00 87.94 189 ASP A C 1
ATOM 1511 O O . ASP A 1 189 ? 21.173 -7.444 -10.250 1.00 87.94 189 ASP A O 1
ATOM 1515 N N . ALA A 1 190 ? 20.134 -8.704 -11.769 1.00 89.19 190 ALA A N 1
ATOM 1516 C CA . ALA A 1 190 ? 18.859 -8.746 -11.050 1.00 89.19 190 ALA A CA 1
ATOM 1517 C C . ALA A 1 190 ? 19.058 -9.203 -9.597 1.00 89.19 190 ALA A C 1
ATOM 1519 O O . ALA A 1 190 ? 18.526 -8.596 -8.665 1.00 89.19 190 ALA A O 1
ATOM 1520 N N . LEU A 1 191 ? 19.912 -10.207 -9.387 1.00 88.75 191 LEU A N 1
ATOM 1521 C CA . LEU A 1 191 ? 20.258 -10.716 -8.063 1.00 88.75 191 LEU A CA 1
ATOM 1522 C C . LEU A 1 191 ? 20.978 -9.673 -7.188 1.00 88.75 191 LEU A C 1
ATOM 1524 O O . LEU A 1 191 ? 20.753 -9.642 -5.976 1.00 88.75 191 LEU A O 1
ATOM 1528 N N . LYS A 1 192 ? 21.766 -8.764 -7.780 1.00 87.50 192 LYS A N 1
ATOM 1529 C CA . LYS A 1 192 ? 22.364 -7.608 -7.081 1.00 87.50 192 LYS A CA 1
ATOM 1530 C C . LYS A 1 192 ? 21.285 -6.598 -6.670 1.00 87.50 192 LYS A C 1
ATOM 1532 O O . LYS A 1 192 ? 21.311 -6.116 -5.539 1.00 87.50 192 LYS A O 1
ATOM 1537 N N . SER A 1 193 ? 20.298 -6.319 -7.531 1.00 89.31 193 SER A N 1
ATOM 1538 C CA . SER A 1 193 ? 19.150 -5.463 -7.166 1.00 89.31 193 SER A CA 1
ATOM 1539 C C . SER A 1 193 ? 18.349 -6.069 -6.011 1.00 89.31 193 SER A C 1
ATOM 1541 O O . SER A 1 193 ? 18.062 -5.385 -5.030 1.00 89.31 193 SER A O 1
ATOM 1543 N N . VAL A 1 194 ? 18.045 -7.369 -6.084 1.00 90.19 194 VAL A N 1
ATOM 1544 C CA . VAL A 1 194 ? 17.317 -8.095 -5.031 1.00 90.19 194 VAL A CA 1
ATOM 1545 C C . VAL A 1 194 ? 18.094 -8.096 -3.717 1.00 90.19 194 VAL A C 1
ATOM 1547 O O . VAL A 1 194 ? 17.505 -7.856 -2.665 1.00 90.19 194 VAL A O 1
ATOM 1550 N N . ALA A 1 195 ? 19.410 -8.328 -3.750 1.00 89.50 195 ALA A N 1
ATOM 1551 C CA . ALA A 1 195 ? 20.245 -8.277 -2.551 1.00 89.50 195 ALA A CA 1
ATOM 1552 C C . ALA A 1 195 ? 20.183 -6.900 -1.874 1.00 89.50 195 ALA A C 1
ATOM 1554 O O . ALA A 1 195 ? 20.121 -6.830 -0.650 1.00 89.50 195 ALA A O 1
ATOM 1555 N N . GLY A 1 196 ? 20.165 -5.827 -2.668 1.00 89.62 196 GLY A N 1
ATOM 1556 C CA . GLY A 1 196 ? 20.112 -4.446 -2.189 1.00 89.62 196 GLY A CA 1
ATOM 1557 C C . GLY A 1 196 ? 18.759 -4.019 -1.628 1.00 89.62 196 GLY A C 1
ATOM 1558 O O . GLY A 1 196 ? 18.685 -3.231 -0.687 1.00 89.62 196 GLY A O 1
ATOM 1559 N N . MET A 1 197 ? 17.692 -4.577 -2.198 1.00 91.81 197 MET A N 1
ATOM 1560 C CA . MET A 1 197 ? 16.307 -4.338 -1.800 1.00 91.81 197 MET A CA 1
ATOM 1561 C C . MET A 1 197 ? 15.876 -5.194 -0.604 1.00 91.81 197 MET A C 1
ATOM 1563 O O . MET A 1 197 ? 14.999 -4.802 0.155 1.00 91.81 197 MET A O 1
ATOM 1567 N N . ARG A 1 198 ? 16.476 -6.371 -0.397 1.00 92.69 198 ARG A N 1
ATOM 1568 C CA . ARG A 1 198 ? 16.064 -7.296 0.670 1.00 92.69 198 ARG A CA 1
ATOM 1569 C C . ARG A 1 198 ? 16.030 -6.658 2.070 1.00 92.69 198 ARG A C 1
ATOM 1571 O O . ARG A 1 198 ? 15.031 -6.879 2.752 1.00 92.69 198 ARG A O 1
ATOM 1578 N N . PRO A 1 199 ? 17.031 -5.868 2.512 1.00 94.19 199 PRO A N 1
ATOM 1579 C CA . PRO A 1 199 ? 16.978 -5.213 3.818 1.00 94.19 199 PRO A CA 1
ATOM 1580 C C . PRO A 1 199 ? 15.780 -4.272 3.979 1.00 94.19 199 PRO A C 1
ATOM 1582 O O . PRO A 1 199 ? 15.230 -4.195 5.070 1.00 94.19 199 PRO A O 1
ATOM 1585 N N . VAL A 1 200 ? 15.331 -3.628 2.895 1.00 96.00 200 VAL A N 1
ATOM 1586 C CA . VAL A 1 200 ? 14.158 -2.735 2.890 1.00 96.00 200 VAL A CA 1
ATOM 1587 C C . VAL A 1 200 ? 12.890 -3.499 3.260 1.00 96.00 200 VAL A C 1
ATOM 1589 O O . VAL A 1 200 ? 12.116 -3.070 4.112 1.00 96.00 200 VAL A O 1
ATOM 1592 N N . ILE A 1 201 ? 12.699 -4.673 2.653 1.00 95.31 201 ILE A N 1
ATOM 1593 C CA . ILE A 1 201 ? 11.525 -5.520 2.901 1.00 95.31 201 ILE A CA 1
ATOM 1594 C C . ILE A 1 201 ? 11.576 -6.139 4.296 1.00 95.31 201 ILE A C 1
ATOM 1596 O O . ILE A 1 201 ? 10.569 -6.159 5.002 1.00 95.31 201 ILE A O 1
ATOM 1600 N N . LEU A 1 202 ? 12.753 -6.614 4.715 1.00 95.50 202 LEU A N 1
ATOM 1601 C CA . LEU A 1 202 ? 12.937 -7.164 6.058 1.00 95.50 202 LEU A CA 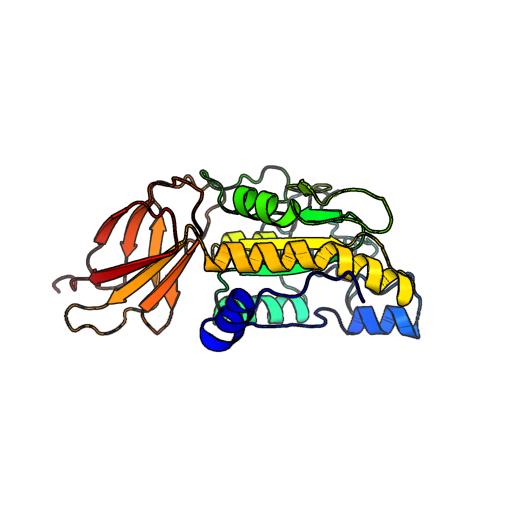1
ATOM 1602 C C . LEU A 1 202 ? 12.681 -6.113 7.142 1.00 95.50 202 LEU A C 1
ATOM 1604 O O . LEU A 1 202 ? 12.103 -6.449 8.172 1.00 95.50 202 LEU A O 1
ATOM 1608 N N . GLU A 1 203 ? 13.070 -4.859 6.911 1.00 96.88 203 GLU A N 1
ATOM 1609 C CA . GLU A 1 203 ? 12.817 -3.779 7.862 1.00 96.88 203 GLU A CA 1
ATOM 1610 C C . GLU A 1 203 ? 11.349 -3.355 7.895 1.00 96.88 203 GLU A C 1
ATOM 1612 O O . GLU A 1 203 ? 10.833 -3.094 8.976 1.00 96.88 203 GLU A O 1
ATOM 1617 N N . GLY A 1 204 ? 10.639 -3.379 6.763 1.00 96.75 204 GLY A N 1
ATOM 1618 C CA . GLY A 1 204 ? 9.183 -3.194 6.755 1.00 96.75 204 GLY A CA 1
ATOM 1619 C C . GLY A 1 204 ? 8.470 -4.249 7.603 1.00 96.75 204 GLY A C 1
ATOM 1620 O O . GLY A 1 204 ? 7.709 -3.913 8.506 1.00 96.75 204 GLY A O 1
ATOM 1621 N N . LEU A 1 205 ? 8.792 -5.529 7.395 1.00 95.88 205 LEU A N 1
ATOM 1622 C CA . LEU A 1 205 ? 8.232 -6.634 8.185 1.00 95.88 205 LEU A CA 1
ATOM 1623 C C . LEU A 1 205 ? 8.598 -6.527 9.674 1.00 95.88 205 LEU A C 1
ATOM 1625 O O . LEU A 1 205 ? 7.755 -6.770 10.539 1.00 95.88 205 LEU A O 1
ATOM 1629 N N . ARG A 1 206 ? 9.837 -6.125 9.987 1.00 96.06 206 ARG A N 1
ATOM 1630 C CA . ARG A 1 206 ? 10.271 -5.854 11.363 1.00 96.06 206 ARG A CA 1
ATOM 1631 C C . ARG A 1 206 ? 9.459 -4.720 11.989 1.00 96.06 206 ARG A C 1
ATOM 1633 O O . ARG A 1 206 ? 8.978 -4.875 13.105 1.00 96.06 206 ARG A O 1
ATOM 1640 N N . ALA A 1 207 ? 9.285 -3.608 11.283 1.00 95.62 207 ALA A N 1
ATOM 1641 C CA . ALA A 1 207 ? 8.534 -2.464 11.777 1.00 95.62 207 ALA A CA 1
ATOM 1642 C C . ALA A 1 207 ? 7.062 -2.816 12.031 1.00 95.62 207 ALA A C 1
ATOM 1644 O O . ALA A 1 207 ? 6.519 -2.430 13.059 1.00 95.62 207 ALA A O 1
ATOM 1645 N N . ILE A 1 208 ? 6.437 -3.624 11.168 1.00 94.81 208 ILE A N 1
ATOM 1646 C CA . ILE A 1 208 ? 5.076 -4.136 11.396 1.00 94.81 208 ILE A CA 1
ATOM 1647 C C . ILE A 1 208 ? 4.998 -5.023 12.646 1.00 94.81 208 ILE A C 1
ATOM 1649 O O . ILE A 1 208 ? 4.036 -4.918 13.408 1.00 94.81 208 ILE A O 1
ATOM 1653 N N . LYS A 1 209 ? 6.007 -5.871 12.875 1.00 94.38 209 LYS A N 1
ATOM 1654 C CA . LYS A 1 209 ? 6.105 -6.721 14.070 1.00 94.38 209 LYS A CA 1
ATOM 1655 C C . LYS A 1 209 ? 6.292 -5.914 15.358 1.00 94.38 209 LYS A C 1
ATOM 1657 O O . LYS A 1 209 ? 5.768 -6.297 16.398 1.00 94.38 209 LYS A O 1
ATOM 1662 N N . GLU A 1 210 ? 7.095 -4.856 15.317 1.00 94.38 210 GLU A N 1
ATOM 1663 C CA . GLU A 1 210 ? 7.475 -4.072 16.502 1.00 94.38 210 GLU A CA 1
ATOM 1664 C C . GLU A 1 210 ? 6.478 -2.944 16.815 1.00 94.38 210 GLU A C 1
ATOM 1666 O O . GLU A 1 210 ? 6.294 -2.590 17.981 1.00 94.38 210 GLU A O 1
ATOM 1671 N N . GLY A 1 211 ? 5.793 -2.425 15.795 1.00 93.50 211 GLY A N 1
ATOM 1672 C CA . GLY A 1 211 ? 4.899 -1.280 15.897 1.00 93.50 211 GLY A CA 1
ATOM 1673 C C . GLY A 1 211 ? 5.616 0.069 15.703 1.00 93.50 211 GLY A C 1
ATOM 1674 O O . GLY A 1 211 ? 6.727 0.118 15.159 1.00 93.50 211 GLY A O 1
ATOM 1675 N N . PRO A 1 212 ? 4.983 1.178 16.125 1.00 94.81 212 PRO A N 1
ATOM 1676 C CA . PRO A 1 212 ? 3.776 1.237 16.957 1.00 94.81 212 PRO A CA 1
ATOM 1677 C C . PRO A 1 212 ? 2.504 0.831 16.197 1.00 94.81 212 PRO A C 1
ATOM 1679 O O . PRO A 1 212 ? 2.260 1.260 15.069 1.00 94.81 212 PRO A O 1
ATOM 1682 N N . ARG A 1 213 ? 1.693 -0.043 16.805 1.00 93.94 213 ARG A N 1
ATOM 1683 C CA . ARG A 1 213 ? 0.474 -0.585 16.184 1.00 93.94 213 ARG A CA 1
ATOM 1684 C C . ARG A 1 213 ? -0.598 -0.851 17.229 1.00 93.94 213 ARG A C 1
ATOM 1686 O O . ARG A 1 213 ? -0.316 -1.455 18.261 1.00 93.94 213 ARG A O 1
ATOM 1693 N N . LEU A 1 214 ? -1.832 -0.483 16.916 1.00 94.19 214 LEU A N 1
ATOM 1694 C CA . LEU A 1 214 ? -3.012 -0.819 17.699 1.00 94.19 214 LEU A CA 1
ATOM 1695 C C . LEU A 1 214 ? -3.751 -1.995 17.060 1.00 94.19 214 LEU A C 1
ATOM 1697 O O . LEU A 1 214 ? -4.234 -1.881 15.939 1.00 94.19 214 LEU A O 1
ATOM 1701 N N . ARG A 1 215 ? -3.872 -3.097 17.800 1.00 94.50 215 ARG A N 1
ATOM 1702 C CA . ARG A 1 215 ? -4.780 -4.201 17.491 1.00 94.50 215 ARG A CA 1
ATOM 1703 C C . ARG A 1 215 ? -6.046 -4.060 18.321 1.00 94.50 215 ARG A C 1
ATOM 1705 O O . ARG A 1 215 ? -5.996 -4.075 19.552 1.00 94.50 215 ARG A O 1
ATOM 1712 N N . LEU A 1 216 ? -7.173 -3.934 17.644 1.00 95.31 216 LEU A N 1
ATOM 1713 C CA . LEU A 1 216 ? -8.496 -3.819 18.232 1.00 95.31 216 LEU A CA 1
ATOM 1714 C C . LEU A 1 216 ? -9.218 -5.153 18.163 1.00 95.31 216 LEU A C 1
ATOM 1716 O O . LEU A 1 216 ? -9.113 -5.864 17.169 1.00 95.31 216 LEU A O 1
ATOM 1720 N N . ARG A 1 217 ? -9.991 -5.444 19.208 1.00 96.69 217 ARG A N 1
ATOM 1721 C CA . ARG A 1 217 ? -10.995 -6.501 19.215 1.00 96.69 217 ARG A CA 1
ATOM 1722 C C . ARG A 1 217 ? -12.308 -5.945 19.744 1.00 96.69 217 ARG A C 1
ATOM 1724 O O . ARG A 1 217 ? -12.360 -5.479 20.880 1.00 96.69 217 ARG A O 1
ATOM 1731 N N . VAL A 1 218 ? -13.341 -5.964 18.916 1.00 97.75 218 VAL A N 1
ATOM 1732 C CA . VAL A 1 218 ? -14.647 -5.367 19.190 1.00 97.75 218 VAL A CA 1
ATOM 1733 C C . VAL A 1 218 ? -15.670 -6.480 19.375 1.00 97.75 218 VAL A C 1
ATOM 1735 O O . VAL A 1 218 ? -15.806 -7.356 18.523 1.00 97.75 218 VAL A O 1
ATOM 1738 N N . GLU A 1 219 ? -16.373 -6.458 20.503 1.00 97.69 219 GLU A N 1
ATOM 1739 C CA . GLU A 1 219 ? -17.284 -7.526 20.920 1.00 97.69 219 GLU A CA 1
ATOM 1740 C C . GLU A 1 219 ? -18.606 -6.972 21.465 1.00 97.69 219 GLU A C 1
ATOM 1742 O O . GLU A 1 219 ? -18.686 -5.822 21.901 1.00 97.69 219 GLU A O 1
ATOM 1747 N N . ASP A 1 220 ? -19.647 -7.805 21.474 1.00 96.12 220 ASP A N 1
ATOM 1748 C CA . ASP A 1 220 ? -20.873 -7.550 22.226 1.00 96.12 220 ASP A CA 1
ATOM 1749 C C . ASP A 1 220 ? -20.667 -7.822 23.732 1.00 96.12 220 ASP A C 1
ATOM 1751 O O . ASP A 1 220 ? -19.650 -8.369 24.172 1.00 96.12 220 ASP A O 1
ATOM 1755 N N . ALA A 1 221 ? -21.662 -7.471 24.552 1.00 91.12 221 ALA A N 1
ATOM 1756 C CA . ALA A 1 221 ? -21.628 -7.691 26.002 1.00 91.12 221 ALA A CA 1
ATOM 1757 C C . ALA A 1 221 ? -21.508 -9.175 26.425 1.00 91.12 221 ALA A C 1
ATOM 1759 O O . ALA A 1 221 ? -21.236 -9.465 27.588 1.00 91.12 221 ALA A O 1
ATOM 1760 N N . ARG A 1 222 ? -21.718 -10.124 25.504 1.00 92.56 222 ARG A N 1
ATOM 1761 C CA . ARG A 1 222 ? -21.590 -11.573 25.729 1.00 92.56 222 ARG A CA 1
ATOM 1762 C C . ARG A 1 222 ? -20.268 -12.130 25.188 1.00 92.56 222 ARG A C 1
ATOM 1764 O O . ARG A 1 222 ? -20.055 -13.338 25.256 1.00 92.56 222 ARG A O 1
ATOM 1771 N N . GLY A 1 223 ? -19.384 -11.274 24.671 1.00 93.06 223 GLY A N 1
ATOM 1772 C CA . GLY A 1 223 ? -18.100 -11.660 24.085 1.00 93.06 223 GLY A CA 1
ATOM 1773 C C . GLY A 1 223 ? -18.192 -12.170 22.644 1.00 93.06 223 GLY A C 1
ATOM 1774 O O . GLY A 1 223 ? -17.222 -12.740 22.146 1.00 93.06 223 GLY A O 1
ATOM 1775 N N . GLY A 1 224 ? -19.336 -12.001 21.972 1.00 96.25 224 GLY A N 1
ATOM 1776 C CA . GLY A 1 224 ? -19.483 -12.306 20.550 1.00 96.25 224 GLY A CA 1
ATOM 1777 C C . GLY A 1 224 ? -18.770 -11.257 19.689 1.00 96.25 224 GLY A C 1
ATOM 1778 O O . GLY A 1 224 ? -18.905 -10.070 19.981 1.00 96.25 224 GLY A O 1
ATOM 1779 N N . PRO A 1 225 ? -18.018 -11.646 18.644 1.00 97.38 225 PRO A N 1
ATOM 1780 C CA . PRO A 1 225 ? -17.291 -10.694 17.809 1.00 97.38 225 PRO A CA 1
ATOM 1781 C C . PRO A 1 225 ? -18.242 -9.791 17.016 1.00 97.38 225 PRO A C 1
ATOM 1783 O O . PRO A 1 225 ? -19.264 -10.245 16.498 1.00 97.38 225 PRO A O 1
ATOM 1786 N N . LEU A 1 226 ? -17.890 -8.510 16.894 1.00 96.94 226 LEU A N 1
ATOM 1787 C CA . LEU A 1 226 ? -18.633 -7.536 16.097 1.00 96.94 226 LEU A CA 1
ATOM 1788 C C . LEU A 1 226 ? -17.858 -7.184 14.834 1.00 96.94 226 LEU A C 1
ATOM 1790 O O . LEU A 1 226 ? -16.967 -6.334 14.859 1.00 96.94 226 LEU A O 1
ATOM 1794 N N . GLY A 1 227 ? -18.225 -7.825 13.725 1.00 94.81 227 GLY A N 1
ATOM 1795 C CA . GLY A 1 227 ? -17.670 -7.511 12.414 1.00 94.81 227 GLY A CA 1
ATOM 1796 C C . GLY A 1 227 ? -18.237 -6.238 11.795 1.00 94.81 227 GLY A C 1
ATOM 1797 O O . GLY A 1 227 ? -19.361 -5.825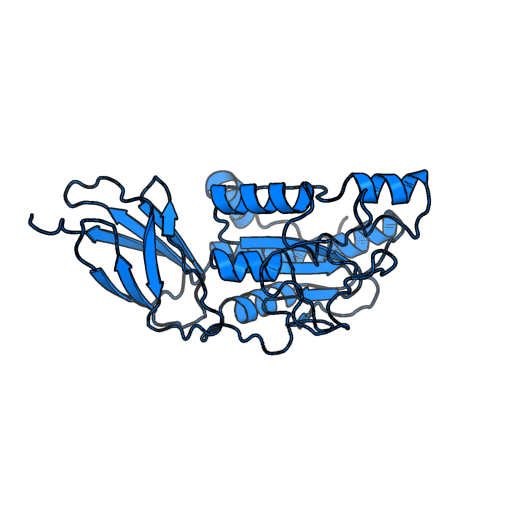 12.086 1.00 94.81 227 GLY A O 1
ATOM 1798 N N . ASN A 1 228 ? -17.449 -5.619 10.913 1.00 93.56 228 ASN A N 1
ATOM 1799 C CA . ASN A 1 228 ? -17.746 -4.342 10.258 1.00 93.56 228 ASN A CA 1
ATOM 1800 C C . ASN A 1 228 ? -18.009 -3.172 11.226 1.00 93.56 228 ASN A C 1
ATOM 1802 O O . ASN A 1 228 ? -18.655 -2.189 10.853 1.00 93.56 228 ASN A O 1
ATOM 1806 N N . ALA A 1 229 ? -17.491 -3.243 12.454 1.00 96.12 229 ALA A N 1
ATOM 1807 C CA . ALA A 1 229 ? -17.428 -2.097 13.345 1.00 96.12 229 ALA A CA 1
ATOM 1808 C C . ALA A 1 229 ? -16.418 -1.094 12.775 1.00 96.12 229 ALA A C 1
ATOM 1810 O O . ALA A 1 229 ? -15.259 -1.434 12.541 1.00 96.12 229 ALA A O 1
ATOM 1811 N N . ARG A 1 230 ? -16.862 0.137 12.522 1.00 95.19 230 ARG A N 1
ATOM 1812 C CA . ARG A 1 230 ? -16.034 1.224 12.000 1.00 95.19 230 ARG A CA 1
ATOM 1813 C C . ARG A 1 230 ? -15.176 1.811 13.106 1.00 95.19 230 ARG A C 1
ATOM 1815 O O . ARG A 1 230 ? -15.699 2.152 14.165 1.00 95.19 230 ARG A O 1
ATOM 1822 N N . ILE A 1 231 ? -13.888 1.978 12.821 1.00 94.31 231 ILE A N 1
ATOM 1823 C CA . ILE A 1 231 ? -12.930 2.625 13.712 1.00 94.31 231 ILE A CA 1
ATOM 1824 C C . ILE A 1 231 ? -12.534 3.960 13.096 1.00 94.31 231 ILE A C 1
ATOM 1826 O O . ILE A 1 231 ? -11.958 4.005 12.012 1.00 94.31 231 ILE A O 1
ATOM 1830 N N . THR A 1 232 ? -12.815 5.049 13.802 1.00 92.31 232 THR A N 1
ATOM 1831 C CA . THR A 1 232 ? -12.427 6.399 13.387 1.00 92.31 232 THR A CA 1
ATOM 1832 C C . THR A 1 232 ? -11.355 6.914 14.334 1.00 92.31 232 THR A C 1
ATOM 1834 O O . THR A 1 232 ? -11.579 6.977 15.542 1.00 92.31 232 THR A O 1
ATOM 1837 N N . VAL A 1 233 ? -10.198 7.310 13.802 1.00 92.12 233 VAL A N 1
ATOM 1838 C CA . VAL A 1 233 ? -9.149 7.979 14.583 1.00 92.12 233 VAL A CA 1
ATOM 1839 C C . VAL A 1 233 ? -9.383 9.487 14.515 1.00 92.12 233 VAL A C 1
ATOM 1841 O O . VAL A 1 233 ? -8.980 10.147 13.565 1.00 92.12 233 VAL A O 1
ATOM 1844 N N . LEU A 1 234 ? -10.067 10.026 15.521 1.00 92.88 234 LEU A N 1
ATOM 1845 C CA . LEU A 1 234 ? -10.444 11.438 15.625 1.00 92.88 234 LEU A CA 1
ATOM 1846 C C . LEU A 1 234 ? -9.238 12.371 15.799 1.00 92.88 234 LEU A C 1
ATOM 1848 O O . LEU A 1 234 ? -9.320 13.539 15.431 1.00 92.88 234 LEU A O 1
ATOM 1852 N N . SER A 1 235 ? -8.129 11.879 16.359 1.00 92.50 235 SER A N 1
ATOM 1853 C CA . SER A 1 235 ? -6.884 12.652 16.464 1.00 92.50 235 SER A CA 1
ATOM 1854 C C . SER A 1 235 ? -6.118 12.768 15.140 1.00 92.50 235 SER A C 1
ATOM 1856 O O . SER A 1 235 ? -5.199 13.583 15.055 1.00 92.50 235 SER A O 1
ATOM 1858 N N . ARG A 1 236 ? -6.499 12.014 14.095 1.00 92.38 236 ARG A N 1
ATOM 1859 C CA . ARG A 1 236 ? -5.925 12.143 12.749 1.00 92.38 236 ARG A CA 1
ATOM 1860 C C . ARG A 1 236 ? -6.722 13.128 11.912 1.00 92.38 236 ARG A C 1
ATOM 1862 O O . ARG A 1 236 ? -7.927 12.982 11.721 1.00 92.38 236 ARG A O 1
ATOM 1869 N N . THR A 1 237 ? -6.020 14.081 11.314 1.00 93.88 237 THR A N 1
ATOM 1870 C CA . THR A 1 237 ? -6.599 14.887 10.238 1.00 93.88 237 THR A CA 1
ATOM 1871 C C . THR A 1 237 ? -6.635 14.046 8.968 1.00 93.88 237 THR A C 1
ATOM 1873 O O . THR A 1 237 ? -5.609 13.508 8.565 1.00 93.88 237 THR A O 1
ATOM 1876 N N . SER A 1 238 ? -7.817 13.922 8.369 1.00 92.88 238 SER A N 1
ATOM 1877 C CA . SER A 1 238 ? -8.075 13.244 7.092 1.00 92.88 238 SER A CA 1
ATOM 1878 C C . SER A 1 238 ? -8.288 14.305 6.013 1.00 92.88 238 SER A C 1
ATOM 1880 O O . SER A 1 238 ? -8.976 15.293 6.282 1.00 92.88 238 SER A O 1
ATOM 1882 N N . TYR A 1 239 ? -7.715 14.129 4.823 1.00 95.56 239 TYR A N 1
ATOM 1883 C CA . TYR A 1 239 ? -7.796 15.129 3.747 1.00 95.56 239 TYR A CA 1
ATOM 1884 C C . TYR A 1 239 ? -8.512 14.599 2.506 1.00 95.56 239 TYR A C 1
ATOM 1886 O O . TYR A 1 239 ? -9.187 15.369 1.829 1.00 95.56 239 TYR A O 1
ATOM 1894 N N . GLU A 1 240 ? -8.437 13.290 2.253 1.00 95.56 240 GLU A N 1
ATOM 1895 C CA . GLU A 1 240 ? -8.935 12.670 1.018 1.00 95.56 240 GLU A CA 1
ATOM 1896 C C . GLU A 1 240 ? -10.179 11.798 1.240 1.00 95.56 240 GLU A C 1
ATOM 1898 O O . GLU A 1 240 ? -10.602 11.043 0.362 1.00 95.56 240 GLU A O 1
ATOM 1903 N N . GLY A 1 241 ? -10.788 11.878 2.426 1.00 93.31 241 GLY A N 1
ATOM 1904 C CA . GLY A 1 241 ? -11.925 11.034 2.795 1.00 93.31 241 GLY A CA 1
ATOM 1905 C C . GLY A 1 241 ? -11.505 9.585 3.027 1.00 93.31 241 GLY A C 1
ATOM 1906 O O . GLY A 1 241 ? -12.182 8.663 2.570 1.00 93.31 241 GLY A O 1
ATOM 1907 N N . GLU A 1 242 ? -10.367 9.404 3.697 1.00 93.50 242 GLU A N 1
ATOM 1908 C CA . GLU A 1 242 ? -9.789 8.113 4.046 1.00 93.50 242 GLU A CA 1
ATOM 1909 C C . GLU A 1 242 ? -10.807 7.221 4.757 1.00 93.50 242 GLU A C 1
ATOM 1911 O O . GLU A 1 242 ? -11.494 7.619 5.706 1.00 93.50 242 GLU A O 1
ATOM 1916 N N . LYS A 1 243 ? -10.887 5.975 4.299 1.00 88.31 243 LYS A N 1
ATOM 1917 C CA . LYS A 1 243 ? -11.732 4.952 4.896 1.00 88.31 243 LYS A CA 1
ATOM 1918 C C . LYS A 1 243 ? -10.894 4.202 5.919 1.00 88.31 243 LYS A C 1
ATOM 1920 O O . LYS A 1 243 ? -10.172 3.256 5.622 1.00 88.31 243 LYS A O 1
ATOM 1925 N N . TRP A 1 244 ? -10.962 4.697 7.147 1.00 77.25 244 TRP A N 1
ATOM 1926 C CA . TRP A 1 244 ? -10.314 4.087 8.302 1.00 77.25 244 TRP A CA 1
ATOM 1927 C C . TRP A 1 244 ? -10.890 2.692 8.586 1.00 77.25 244 TRP A C 1
ATOM 1929 O O . TRP A 1 244 ? -12.041 2.418 8.219 1.00 77.25 244 TRP A O 1
ATOM 1939 N N . PRO A 1 245 ? -10.095 1.782 9.177 1.00 86.56 245 PRO A N 1
ATOM 1940 C CA . PRO A 1 245 ? -10.389 0.364 9.085 1.00 86.56 245 PRO A CA 1
ATOM 1941 C C . PRO A 1 245 ? -11.685 -0.006 9.798 1.00 86.56 245 PRO A C 1
ATOM 1943 O O . PRO A 1 245 ? -12.126 0.632 10.757 1.00 86.56 245 PRO A O 1
ATOM 1946 N N . VAL A 1 246 ? -12.288 -1.085 9.315 1.00 93.19 246 VAL A N 1
ATOM 1947 C CA . VAL A 1 246 ? -13.433 -1.729 9.952 1.00 93.19 246 VAL A CA 1
ATOM 1948 C C . VAL A 1 246 ? -13.030 -3.131 10.381 1.00 93.19 246 VAL A C 1
ATOM 1950 O O . VAL A 1 246 ? -12.182 -3.754 9.737 1.00 93.19 246 VAL A O 1
ATOM 1953 N N . THR A 1 247 ? -13.643 -3.635 11.445 1.00 94.88 247 THR A N 1
ATOM 1954 C CA . THR A 1 247 ? -13.341 -4.980 11.934 1.00 94.88 247 THR A CA 1
ATOM 1955 C C . THR A 1 247 ? -13.709 -6.068 10.927 1.00 94.88 247 THR A C 1
ATOM 1957 O O . THR A 1 247 ? -14.663 -5.936 10.147 1.00 94.88 247 THR A O 1
ATOM 1960 N N . ASP A 1 248 ? -12.928 -7.142 10.927 1.00 93.00 248 ASP A N 1
ATOM 1961 C CA . ASP A 1 248 ? -13.214 -8.376 10.200 1.00 93.00 248 ASP A CA 1
ATOM 1962 C C . ASP A 1 248 ? -14.345 -9.189 10.857 1.00 93.00 248 ASP A C 1
ATOM 1964 O O . ASP A 1 248 ? -14.978 -8.757 11.820 1.00 93.00 248 ASP A O 1
ATOM 1968 N N . GLU A 1 249 ? -14.630 -10.379 10.332 1.00 92.94 249 GLU A N 1
ATOM 1969 C CA . GLU A 1 249 ? -15.663 -11.278 10.865 1.00 92.94 249 GLU A CA 1
ATOM 1970 C C . GLU A 1 249 ? -15.400 -11.770 12.302 1.00 92.94 249 GLU A C 1
ATOM 1972 O O . GLU A 1 249 ? -16.335 -12.187 12.987 1.00 92.94 249 GLU A O 1
ATOM 1977 N N . PHE A 1 250 ? -14.162 -11.654 12.789 1.00 94.56 250 PHE A N 1
ATOM 1978 C CA . PHE A 1 250 ? -13.751 -11.979 14.156 1.00 94.56 250 PHE A CA 1
ATOM 1979 C C . PHE A 1 250 ? -13.758 -10.758 15.083 1.00 94.56 250 PHE A C 1
ATOM 1981 O O . PHE A 1 250 ? -13.396 -10.862 16.258 1.00 94.56 250 PHE A O 1
ATOM 1988 N N . GLY A 1 251 ? -14.224 -9.607 14.592 1.00 95.94 251 GLY A N 1
ATOM 1989 C CA . GLY A 1 251 ? -14.246 -8.366 15.352 1.00 95.94 251 GLY A CA 1
ATOM 1990 C C . GLY A 1 251 ? -12.860 -7.744 15.505 1.00 95.94 251 GLY A C 1
ATOM 1991 O O . GLY A 1 251 ? -12.686 -6.888 16.370 1.00 95.94 251 GLY A O 1
ATOM 1992 N N . GLU A 1 252 ? -11.876 -8.150 14.701 1.00 95.12 252 GLU A N 1
ATOM 1993 C CA . GLU A 1 252 ? -10.492 -7.697 14.810 1.00 95.12 252 GLU A CA 1
ATOM 1994 C C . GLU A 1 252 ? -10.140 -6.651 13.745 1.00 95.12 252 GLU A C 1
ATOM 1996 O O . GLU A 1 252 ? -10.652 -6.662 12.625 1.00 95.12 252 GLU A O 1
ATOM 2001 N N . ALA A 1 253 ? -9.279 -5.700 14.107 1.00 94.44 253 ALA A N 1
ATOM 2002 C CA . ALA A 1 253 ? -8.696 -4.729 13.183 1.00 94.44 253 ALA A CA 1
ATOM 2003 C C . ALA A 1 253 ? -7.308 -4.300 13.667 1.00 94.44 253 ALA A C 1
ATOM 2005 O O . ALA A 1 253 ? -7.076 -4.165 14.868 1.00 94.44 253 ALA A O 1
ATOM 2006 N N . ASP A 1 254 ? -6.397 -4.024 12.739 1.00 93.50 254 ASP A N 1
ATOM 2007 C CA . ASP A 1 254 ? -5.066 -3.498 13.036 1.00 93.50 254 ASP A CA 1
ATOM 2008 C C . ASP A 1 254 ? -4.909 -2.085 12.443 1.00 93.50 254 ASP A C 1
ATOM 2010 O O . ASP A 1 254 ? -5.285 -1.826 11.302 1.00 93.50 254 ASP A O 1
ATOM 2014 N N . LEU A 1 255 ? -4.316 -1.170 13.214 1.00 92.88 255 LEU A N 1
ATOM 2015 C CA . LEU A 1 255 ? -3.953 0.182 12.788 1.00 92.88 255 LEU A CA 1
ATOM 2016 C C . LEU A 1 255 ? -2.473 0.418 13.045 1.00 92.88 255 LEU A C 1
ATOM 2018 O O . LEU A 1 255 ? -2.027 0.382 14.194 1.00 92.88 255 LEU A O 1
ATOM 2022 N N . PHE A 1 256 ? -1.711 0.704 11.992 1.00 95.19 256 PHE A N 1
ATOM 2023 C CA . PHE A 1 256 ? -0.348 1.199 12.159 1.00 95.19 256 PHE A CA 1
ATOM 2024 C C . PHE A 1 256 ? -0.376 2.673 12.578 1.00 95.19 256 PHE A C 1
ATOM 2026 O O . PHE A 1 256 ? -1.181 3.457 12.061 1.00 95.19 256 PHE A O 1
ATOM 2033 N N . LEU A 1 257 ? 0.478 3.036 13.532 1.00 94.62 257 LEU A N 1
ATOM 2034 C CA . LEU A 1 257 ? 0.514 4.363 14.137 1.00 94.62 257 LEU A CA 1
ATOM 2035 C C . LEU A 1 257 ? 1.799 5.101 13.762 1.00 94.62 257 LEU A C 1
ATOM 2037 O O . LEU A 1 257 ? 2.820 4.491 13.438 1.00 94.62 257 LEU A O 1
ATOM 2041 N N . ALA A 1 258 ? 1.749 6.427 13.799 1.00 93.19 258 ALA A N 1
ATOM 2042 C CA . ALA A 1 258 ? 2.964 7.220 13.830 1.00 93.19 258 ALA A CA 1
ATOM 2043 C C . ALA A 1 258 ? 3.620 7.107 15.226 1.00 93.19 258 ALA A C 1
ATOM 2045 O O . ALA A 1 258 ? 2.941 6.807 16.212 1.00 93.19 258 ALA A O 1
ATOM 2046 N N . PRO A 1 259 ? 4.943 7.317 15.343 1.00 91.19 259 PRO A N 1
ATOM 2047 C CA . PRO A 1 259 ? 5.607 7.387 16.641 1.00 91.19 259 PRO A CA 1
ATOM 2048 C C . PRO A 1 259 ? 4.975 8.450 17.529 1.00 91.19 259 PRO A C 1
ATOM 2050 O O . PRO A 1 259 ? 4.673 9.538 17.042 1.00 91.19 259 PRO A O 1
ATOM 2053 N N . GLU A 1 260 ? 4.809 8.124 18.814 1.00 88.69 260 GLU A N 1
ATOM 2054 C CA . GLU A 1 260 ? 4.264 9.041 19.830 1.00 88.69 260 GLU A CA 1
ATOM 2055 C C . GLU A 1 260 ? 2.856 9.557 19.474 1.00 88.69 260 GLU A C 1
ATOM 2057 O O . GLU A 1 260 ? 2.392 10.576 19.984 1.00 88.69 260 GLU A O 1
ATOM 2062 N N . GLU A 1 261 ? 2.153 8.850 18.581 1.00 91.75 261 GLU A N 1
ATOM 2063 C CA . GLU A 1 261 ? 0.787 9.184 18.222 1.00 91.75 261 GLU A CA 1
ATOM 2064 C C . GLU A 1 261 ? -0.155 8.863 19.383 1.00 91.75 261 GLU A C 1
ATOM 2066 O O . GLU A 1 261 ? -0.395 7.701 19.730 1.00 91.75 261 GLU A O 1
ATOM 2071 N N . GLU A 1 262 ? -0.756 9.913 19.933 1.00 93.31 262 GLU A N 1
ATOM 2072 C CA . GLU A 1 262 ? -1.927 9.779 20.780 1.00 93.31 262 GLU A CA 1
ATOM 2073 C C . GLU A 1 262 ? -3.168 9.514 19.917 1.00 93.31 262 GLU A C 1
ATOM 2075 O O . GLU A 1 262 ? -3.598 10.339 19.104 1.00 93.31 262 GLU A O 1
ATOM 2080 N N . VAL A 1 263 ? -3.779 8.351 20.120 1.00 93.69 263 VAL A N 1
ATOM 2081 C CA . VAL A 1 263 ? -4.978 7.920 19.407 1.00 93.69 263 VAL A CA 1
ATOM 2082 C C . VAL A 1 263 ? -6.194 8.286 20.242 1.00 93.69 263 VAL A C 1
ATOM 2084 O O . VAL A 1 263 ? -6.504 7.626 21.235 1.00 93.69 263 VAL A O 1
ATOM 2087 N N . ILE A 1 264 ? -6.910 9.323 19.815 1.00 95.88 264 ILE A N 1
ATOM 2088 C CA . ILE A 1 264 ? -8.278 9.597 20.252 1.00 95.88 264 ILE A CA 1
ATOM 2089 C C . ILE A 1 264 ? -9.175 9.027 19.166 1.00 95.88 264 ILE A C 1
ATOM 2091 O O . ILE A 1 264 ? -9.084 9.449 18.016 1.00 95.88 264 ILE A O 1
ATOM 2095 N N . GLY A 1 265 ? -10.012 8.053 19.503 1.00 95.00 265 GLY A N 1
ATOM 2096 C CA . GLY A 1 265 ? -10.811 7.348 18.513 1.00 95.00 265 GLY A CA 1
ATOM 2097 C C . GLY A 1 265 ? -12.216 7.027 18.979 1.00 95.00 265 GLY A C 1
ATOM 2098 O O . GLY A 1 265 ? -12.557 7.150 20.158 1.00 95.00 265 GLY A O 1
ATOM 2099 N N . GLU A 1 266 ? -13.034 6.605 18.026 1.00 96.00 266 GLU A N 1
ATOM 2100 C CA . GLU A 1 266 ? -14.363 6.078 18.283 1.00 96.00 266 GLU A CA 1
ATOM 2101 C C . GLU A 1 266 ? -14.639 4.812 17.475 1.00 96.00 266 GLU A C 1
ATOM 2103 O O . GLU A 1 266 ? -14.101 4.617 16.383 1.00 96.00 266 GLU A O 1
ATOM 2108 N N . ILE A 1 267 ? -15.464 3.940 18.051 1.00 97.00 267 ILE A N 1
ATOM 2109 C CA . ILE A 1 267 ? -15.881 2.665 17.478 1.00 97.00 267 ILE A CA 1
ATOM 2110 C C . ILE A 1 267 ? -17.395 2.690 17.326 1.00 97.00 267 ILE A C 1
ATOM 2112 O O . ILE A 1 267 ? -18.118 2.926 18.296 1.00 97.00 267 ILE A O 1
ATOM 2116 N N . GLN A 1 268 ? -17.863 2.431 16.109 1.00 96.44 268 GLN A N 1
ATOM 2117 C CA . GLN A 1 268 ? -19.278 2.419 15.757 1.00 96.44 268 GLN A CA 1
ATOM 2118 C C . GLN A 1 268 ? -19.645 1.085 15.116 1.00 96.44 268 GLN A C 1
ATOM 2120 O O . GLN A 1 268 ? -19.047 0.693 14.117 1.00 96.44 268 GLN A O 1
ATOM 2125 N N . ALA A 1 269 ? -20.662 0.410 15.645 1.00 96.06 269 ALA A N 1
ATOM 2126 C CA . ALA A 1 269 ? -21.226 -0.794 15.042 1.00 96.06 269 ALA A CA 1
ATOM 2127 C C . ALA A 1 269 ? -22.753 -0.645 14.903 1.00 96.06 269 ALA A C 1
ATOM 2129 O O . ALA A 1 269 ? -23.390 -0.085 15.800 1.00 96.06 269 ALA A O 1
ATOM 2130 N N . PRO A 1 270 ? -23.372 -1.122 13.805 1.00 92.81 270 PRO A N 1
ATOM 2131 C CA . PRO A 1 270 ? -24.820 -1.028 13.623 1.00 92.81 270 PRO A CA 1
ATOM 2132 C C . PRO A 1 270 ? -25.601 -1.662 14.784 1.00 92.81 270 PRO A C 1
ATOM 2134 O O . PRO A 1 270 ? -25.418 -2.837 15.088 1.00 92.81 270 PRO A O 1
ATOM 2137 N N . GLY A 1 271 ? -26.494 -0.891 15.412 1.00 94.50 271 GLY A N 1
ATOM 2138 C CA . GLY A 1 271 ? -27.303 -1.350 16.549 1.00 94.50 271 GLY A CA 1
ATOM 2139 C C . GLY A 1 271 ? -26.614 -1.260 17.916 1.00 94.50 271 GLY A C 1
ATOM 2140 O O . GLY A 1 271 ? -27.189 -1.716 18.903 1.00 94.50 271 GLY A O 1
ATOM 2141 N N . PHE A 1 272 ? -25.426 -0.658 17.989 1.00 97.00 272 PHE A N 1
ATOM 2142 C CA . PHE A 1 272 ? -24.664 -0.489 19.223 1.00 97.00 272 PHE A CA 1
ATOM 2143 C C . PHE A 1 272 ? -24.317 0.977 19.493 1.00 97.00 272 PHE A C 1
ATOM 2145 O O . PHE A 1 272 ? -24.179 1.788 18.576 1.00 97.00 272 PHE A O 1
ATOM 2152 N N . GLU A 1 273 ? -24.166 1.310 20.771 1.00 96.50 273 GLU A N 1
ATOM 2153 C CA . GLU A 1 273 ? -23.687 2.610 21.221 1.00 96.50 273 GLU A CA 1
ATOM 2154 C C . GLU A 1 273 ? -22.250 2.861 20.741 1.00 96.50 273 GLU A C 1
ATOM 2156 O O . GLU A 1 273 ? -21.427 1.948 20.644 1.00 96.50 273 GLU A O 1
ATOM 2161 N N . THR A 1 274 ? -21.940 4.125 20.443 1.00 96.81 274 THR A N 1
ATOM 2162 C CA . THR A 1 274 ? -20.581 4.524 20.058 1.00 96.81 274 THR A CA 1
ATOM 2163 C C . THR A 1 274 ? -19.676 4.525 21.284 1.00 96.81 274 THR A C 1
ATOM 2165 O O . THR A 1 274 ? -19.968 5.202 22.269 1.00 96.81 274 THR A O 1
ATOM 2168 N N . VAL A 1 275 ? -18.541 3.833 21.203 1.00 96.75 275 VAL A N 1
ATOM 2169 C CA . VAL A 1 275 ? -17.515 3.856 22.254 1.00 96.75 275 VAL A CA 1
ATOM 2170 C C . VAL A 1 275 ? -16.389 4.785 21.837 1.00 96.75 275 VAL A C 1
ATOM 2172 O O . VAL A 1 275 ? -15.842 4.643 20.749 1.00 96.75 275 VAL A O 1
ATOM 2175 N N . ARG A 1 276 ? -16.013 5.717 22.716 1.00 97.12 276 ARG A N 1
ATOM 2176 C CA . ARG A 1 276 ? -14.835 6.572 22.540 1.00 97.12 276 ARG A CA 1
ATOM 2177 C C . ARG A 1 276 ? -13.683 6.080 23.392 1.00 97.12 276 ARG A C 1
ATOM 2179 O O . ARG A 1 276 ? -13.887 5.599 24.504 1.00 97.12 276 ARG A O 1
ATOM 2186 N N . PHE A 1 277 ? -12.472 6.236 22.881 1.00 95.75 277 PHE A N 1
ATOM 2187 C CA . PHE A 1 277 ? -11.265 5.821 23.570 1.00 95.75 277 PHE A CA 1
ATOM 2188 C C . PHE A 1 277 ? -10.123 6.802 23.339 1.00 95.75 277 PHE A C 1
ATOM 2190 O O . PHE A 1 277 ? -10.094 7.548 22.361 1.00 95.75 277 PHE A O 1
ATOM 2197 N N . ARG A 1 278 ? -9.177 6.783 24.274 1.00 96.38 278 ARG A N 1
ATOM 2198 C CA . ARG A 1 278 ? -7.913 7.505 24.197 1.00 96.38 278 ARG A CA 1
ATOM 2199 C C . ARG A 1 278 ? -6.808 6.564 24.636 1.00 96.38 278 ARG A C 1
ATOM 2201 O O . ARG A 1 278 ? -6.936 5.926 25.681 1.00 96.38 278 ARG A O 1
ATOM 2208 N N . LEU A 1 279 ? -5.760 6.449 23.835 1.00 94.44 279 LEU A N 1
ATOM 2209 C CA . LEU A 1 279 ? -4.615 5.601 24.138 1.00 94.44 279 LEU A CA 1
ATOM 2210 C C . LEU A 1 279 ? -3.360 6.090 23.423 1.00 94.44 279 LEU A C 1
ATOM 2212 O O . LEU A 1 279 ? -3.434 6.839 22.455 1.00 94.44 279 LEU A O 1
ATOM 2216 N N . GLU A 1 280 ? -2.222 5.591 23.875 1.00 92.00 280 GLU A N 1
ATOM 2217 C CA . GLU A 1 280 ? -0.931 5.737 23.217 1.00 92.00 280 GLU A CA 1
ATOM 2218 C C . GLU A 1 280 ? -0.281 4.354 23.164 1.00 92.00 280 GLU A C 1
ATOM 2220 O O . GLU A 1 280 ? -0.391 3.568 24.116 1.00 92.00 280 GLU A O 1
ATOM 2225 N N . CYS A 1 281 ? 0.368 4.036 22.046 1.00 91.12 281 CYS A N 1
ATOM 2226 C CA . CYS A 1 281 ? 1.092 2.782 21.891 1.00 91.12 281 CYS A CA 1
ATOM 2227 C C . CYS A 1 281 ? 2.489 3.054 21.354 1.00 91.12 281 CYS A C 1
ATOM 2229 O O . CYS A 1 281 ? 2.652 3.439 20.205 1.00 91.12 281 CYS A O 1
ATOM 2231 N N . SER A 1 282 ? 3.499 2.801 22.183 1.00 88.88 282 SER A N 1
ATOM 2232 C CA . SER A 1 282 ? 4.911 2.850 21.788 1.00 88.88 282 SER A CA 1
ATOM 2233 C C . SER A 1 282 ? 5.388 1.561 21.101 1.00 88.88 282 SER A C 1
ATOM 2235 O O . SER A 1 282 ? 6.464 1.531 20.509 1.00 88.88 282 SER A O 1
ATOM 2237 N N . SER A 1 283 ? 4.583 0.497 21.159 1.00 92.62 283 SER A N 1
ATOM 2238 C CA . SER A 1 283 ? 4.808 -0.811 20.535 1.00 92.62 283 SER A CA 1
ATOM 2239 C C . SER A 1 283 ? 3.476 -1.407 20.055 1.00 92.62 283 SER A C 1
ATOM 2241 O O . SER A 1 283 ? 2.478 -0.690 19.937 1.00 92.62 283 SER A O 1
ATOM 2243 N N . VAL A 1 284 ? 3.428 -2.707 19.752 1.00 93.31 284 VAL A N 1
ATOM 2244 C CA . VAL A 1 284 ? 2.161 -3.400 19.477 1.00 93.31 284 VAL A CA 1
ATOM 2245 C C . VAL A 1 284 ? 1.317 -3.483 20.750 1.00 93.31 284 VAL A C 1
ATOM 2247 O O . VAL A 1 284 ? 1.684 -4.151 21.716 1.00 93.31 284 VAL A O 1
ATOM 2250 N N . CYS A 1 285 ? 0.149 -2.849 20.739 1.00 93.62 285 CYS A N 1
ATOM 2251 C CA . CYS A 1 285 ? -0.811 -2.892 21.833 1.00 93.62 285 CYS A CA 1
ATOM 2252 C C . CYS A 1 285 ? -2.108 -3.571 21.387 1.00 93.62 285 CYS A C 1
ATOM 2254 O O . CYS A 1 285 ? -2.636 -3.295 20.314 1.00 93.62 285 CYS A O 1
ATOM 2256 N N . VAL A 1 286 ? -2.643 -4.452 22.233 1.00 95.00 286 VAL A N 1
ATOM 2257 C CA . VAL A 1 286 ? -3.942 -5.097 22.007 1.00 95.00 286 VAL A CA 1
ATOM 2258 C C . VAL A 1 286 ? -4.973 -4.457 22.928 1.00 95.00 286 VAL A C 1
ATOM 2260 O O . VAL A 1 286 ? -4.724 -4.299 24.129 1.00 95.00 286 VAL A O 1
ATOM 2263 N N . ARG A 1 287 ? -6.124 -4.063 22.385 1.00 95.88 287 ARG A N 1
ATOM 2264 C CA . ARG A 1 287 ? -7.238 -3.494 23.149 1.00 95.88 287 ARG A CA 1
ATOM 2265 C C . ARG A 1 287 ? -8.549 -4.148 22.760 1.00 95.88 287 ARG A C 1
ATOM 2267 O O . ARG A 1 287 ? -8.856 -4.301 21.582 1.00 95.88 287 ARG A O 1
ATOM 2274 N N . ARG A 1 288 ? -9.320 -4.510 23.781 1.00 96.38 288 ARG A N 1
ATOM 2275 C CA . ARG A 1 288 ? -10.655 -5.075 23.636 1.00 96.38 288 ARG A CA 1
ATOM 2276 C C . ARG A 1 288 ? -11.688 -4.016 23.997 1.00 96.38 288 ARG A C 1
ATOM 2278 O O . ARG A 1 288 ? -11.543 -3.353 25.021 1.00 96.38 288 ARG A O 1
ATOM 2285 N N . PHE A 1 289 ? -12.716 -3.892 23.172 1.00 96.81 289 PHE A N 1
ATOM 2286 C CA . PHE A 1 289 ? -13.829 -2.976 23.359 1.00 96.81 289 PHE A CA 1
ATOM 2287 C C . PHE A 1 289 ? -15.131 -3.761 23.332 1.00 96.81 289 PHE A C 1
ATOM 2289 O O . PHE A 1 289 ? -15.386 -4.508 22.391 1.00 96.81 289 PHE A O 1
ATOM 2296 N N . GLN A 1 290 ? -15.942 -3.590 24.371 1.00 96.56 290 GLN A N 1
ATOM 2297 C CA . GLN A 1 290 ? -17.288 -4.143 24.428 1.00 96.56 290 GLN A CA 1
ATOM 2298 C C . GLN A 1 290 ? -18.287 -3.037 24.127 1.00 96.56 290 GLN A C 1
ATOM 2300 O O . GLN A 1 290 ? -18.219 -1.961 24.721 1.00 96.56 290 GLN A O 1
ATOM 2305 N N . LEU A 1 291 ? -19.185 -3.301 23.186 1.00 96.75 291 LEU A N 1
ATOM 2306 C CA . LEU A 1 291 ? -20.210 -2.362 22.764 1.00 96.75 291 LEU A CA 1
ATOM 2307 C C . LEU A 1 291 ? -21.565 -2.754 23.360 1.00 96.75 291 LEU A C 1
ATOM 2309 O O . LEU A 1 291 ? -21.966 -3.923 23.352 1.00 96.75 291 LEU A O 1
ATOM 2313 N N . THR A 1 292 ? -22.284 -1.749 23.852 1.00 95.88 292 THR A N 1
ATOM 2314 C CA . THR A 1 292 ? -23.627 -1.897 24.419 1.00 95.88 292 THR A CA 1
ATOM 2315 C C . THR A 1 292 ? -24.672 -1.791 23.305 1.00 95.88 292 THR A C 1
ATOM 2317 O O . THR A 1 292 ? -24.589 -0.862 22.502 1.00 95.88 292 THR A O 1
ATOM 2320 N N . PRO A 1 293 ? -25.655 -2.703 23.210 1.00 94.25 293 PRO A N 1
ATOM 2321 C CA . PRO A 1 293 ? -26.756 -2.562 22.258 1.00 94.25 293 PRO A CA 1
ATOM 2322 C C . PRO A 1 293 ? -27.589 -1.304 22.536 1.00 94.25 293 PRO A C 1
ATOM 2324 O O . PRO A 1 293 ? -27.898 -1.019 23.692 1.00 94.25 293 PRO A O 1
ATOM 2327 N N . ILE A 1 294 ? -28.013 -0.595 21.488 1.00 93.75 294 ILE A N 1
ATOM 2328 C CA . ILE A 1 294 ? -28.946 0.532 21.632 1.00 93.75 294 ILE A CA 1
ATOM 2329 C C . ILE A 1 294 ? -30.323 -0.033 22.031 1.00 93.75 294 ILE A C 1
ATOM 2331 O O . ILE A 1 294 ? -30.814 -0.943 21.349 1.00 93.75 294 ILE A O 1
ATOM 2335 N N . PRO A 1 295 ? -30.963 0.470 23.105 1.00 86.12 295 PRO A N 1
ATOM 2336 C CA . PRO A 1 295 ? -32.319 0.070 23.470 1.00 86.12 295 PRO A CA 1
ATOM 2337 C C . PRO A 1 295 ? -33.288 0.297 22.303 1.00 86.12 295 PRO A C 1
ATOM 2339 O O . PRO A 1 295 ? -33.235 1.335 21.646 1.00 86.12 295 PRO A O 1
ATOM 2342 N N . ARG A 1 296 ? -34.151 -0.688 22.039 1.00 73.56 296 ARG A N 1
ATOM 2343 C CA . ARG A 1 296 ? -35.233 -0.557 21.053 1.00 73.56 296 ARG A CA 1
ATOM 2344 C C . ARG A 1 296 ? -36.364 0.315 21.573 1.00 73.56 296 ARG A C 1
ATOM 2346 O O . ARG A 1 296 ? -36.653 0.213 22.786 1.00 73.56 296 ARG A O 1
#